Protein AF-A0A954D0H1-F1 (afdb_monomer_lite)

pLDDT: mean 95.14, std 8.96, range [34.81, 98.81]

Sequence (280 aa):
MADSNRAEPLPGLLDGLTADARGWLDRARADGDLPVLFPQLPRRLGRIAMGGGVQRHSGATLDLGAWRTCDGGALLLLETRTPSADELVDLYLRGDLEERTMVLRALACLPLGSATATLLGEVQRSNTVPHFAAAVCDSDLLIRARDAGVLDADDANRMLLKLAFVDLPLARVFDATRLANTELSRMLQDLASEREAAGRRVWRDTNLLIAHAPTAGTLARIAGGLEHGDDAHRIAAARGAAHIADPVLLRLARERLDREPSAAVRTELAAALRAAERTP

Foldseek 3Di:
DDPPQQFDFDPQLVVQADPQLVVVLVVLLVDDDLLVVLVCLCVSRNFAQRAPAWDDGLNKIFGSSPPGSSLRSLLSSCSSVVDDLVSLQVQLVPDDPRSVLSSLLSLRNDDADDSLLVLLVVLLVDPDVSNLCSNFFGIQSLVVCPVVVVDDLVSSLSSVLVCQVNLHDPVRRPPSLVSQEPVSLVSLVVVQVVCVVVVHDGRLLSLQSCLSYPDPCNLVCLLVQCVDPDLSSVLNSLNSCLSNLDPVSLVSLVVSLVPPPDPVSVVSSVVSNVSSVPPD

Structure (mmCIF, N/CA/C/O backbone):
data_AF-A0A954D0H1-F1
#
_entry.id   AF-A0A954D0H1-F1
#
loop_
_atom_site.group_PDB
_atom_site.id
_atom_site.type_symbol
_atom_site.label_atom_id
_atom_site.label_alt_id
_atom_site.label_comp_id
_atom_site.label_asym_id
_atom_site.label_entity_id
_atom_site.label_seq_id
_atom_site.pdbx_PDB_ins_code
_atom_site.Cartn_x
_atom_site.Cartn_y
_atom_site.Cartn_z
_atom_site.occupancy
_atom_site.B_iso_or_equiv
_atom_site.auth_seq_id
_atom_site.auth_comp_id
_atom_site.auth_asym_id
_atom_site.auth_atom_id
_atom_site.pdbx_PDB_model_num
ATOM 1 N N . MET A 1 1 ? 25.988 -23.726 -20.066 1.00 37.19 1 MET A N 1
ATOM 2 C CA . MET A 1 1 ? 25.925 -22.519 -19.217 1.00 37.19 1 MET A CA 1
ATOM 3 C C . MET A 1 1 ? 24.627 -21.828 -19.582 1.00 37.19 1 MET A C 1
ATOM 5 O O . MET A 1 1 ? 24.531 -21.334 -20.695 1.00 37.19 1 MET A O 1
ATOM 9 N N . ALA A 1 2 ? 23.590 -21.996 -18.763 1.00 34.81 2 ALA A N 1
ATOM 10 C CA . ALA A 1 2 ? 22.247 -21.514 -19.072 1.00 34.81 2 ALA A CA 1
ATOM 11 C C . ALA A 1 2 ? 22.243 -19.981 -19.181 1.00 34.81 2 ALA A C 1
ATOM 13 O O . ALA A 1 2 ? 22.917 -19.316 -18.399 1.00 34.81 2 ALA A O 1
ATOM 14 N N . ASP A 1 3 ? 21.507 -19.459 -20.160 1.00 36.59 3 ASP A N 1
ATOM 15 C CA . ASP A 1 3 ? 21.294 -18.038 -20.461 1.00 36.59 3 ASP A CA 1
ATOM 16 C C . ASP A 1 3 ? 20.444 -17.384 -19.350 1.00 36.59 3 ASP A C 1
ATOM 18 O O . ASP A 1 3 ? 19.281 -17.042 -19.535 1.00 36.59 3 ASP A O 1
ATOM 22 N N . SER A 1 4 ? 20.991 -17.312 -18.133 1.00 40.78 4 SER A N 1
ATOM 23 C CA . SER A 1 4 ? 20.273 -16.969 -16.899 1.00 40.78 4 SER A CA 1
ATOM 24 C C . SER A 1 4 ? 20.033 -15.469 -16.705 1.00 40.78 4 SER A C 1
ATOM 26 O O . SER A 1 4 ? 19.798 -15.049 -15.577 1.00 40.78 4 SER A O 1
ATOM 28 N N . ASN A 1 5 ? 20.145 -14.648 -17.756 1.00 49.38 5 ASN A N 1
ATOM 29 C CA . ASN A 1 5 ? 20.164 -13.187 -17.616 1.00 49.38 5 ASN A CA 1
ATOM 30 C C . ASN A 1 5 ? 19.198 -12.431 -18.539 1.00 49.38 5 ASN A C 1
ATOM 32 O O . ASN A 1 5 ? 19.376 -11.238 -18.778 1.00 49.38 5 ASN A O 1
ATOM 36 N N . ARG A 1 6 ? 18.166 -13.088 -19.079 1.00 68.19 6 ARG A N 1
ATOM 37 C CA . ARG A 1 6 ? 17.075 -12.359 -19.739 1.00 68.19 6 ARG A CA 1
ATOM 38 C C . ARG A 1 6 ? 15.956 -12.139 -18.739 1.00 68.19 6 ARG A C 1
ATOM 40 O O . ARG A 1 6 ? 15.254 -13.084 -18.403 1.00 68.19 6 ARG A O 1
ATOM 47 N N . ALA A 1 7 ? 15.778 -10.889 -18.316 1.00 84.12 7 ALA A N 1
ATOM 48 C CA . ALA A 1 7 ? 14.582 -10.475 -17.594 1.00 84.12 7 ALA A CA 1
ATOM 49 C C . ALA A 1 7 ? 13.329 -10.958 -18.345 1.00 84.12 7 ALA A C 1
ATOM 51 O O . ALA A 1 7 ? 13.203 -10.753 -19.564 1.00 84.12 7 ALA A O 1
ATOM 52 N N . GLU A 1 8 ? 12.440 -11.643 -17.634 1.00 91.00 8 GLU A N 1
ATOM 53 C CA . GLU A 1 8 ? 11.184 -12.127 -18.192 1.00 91.00 8 GLU A CA 1
ATOM 54 C C . GLU A 1 8 ? 10.137 -11.004 -18.155 1.00 91.00 8 GLU A C 1
ATOM 56 O O . GLU A 1 8 ? 10.090 -10.232 -17.199 1.00 91.00 8 GLU A O 1
ATOM 61 N N . PRO A 1 9 ? 9.302 -10.854 -19.195 1.00 93.56 9 PRO A N 1
ATOM 62 C CA . PRO A 1 9 ? 8.205 -9.897 -19.156 1.00 93.56 9 PRO A CA 1
ATOM 63 C C . PRO A 1 9 ? 7.164 -10.317 -18.115 1.00 93.56 9 PRO A C 1
ATOM 65 O O . PRO A 1 9 ? 6.890 -11.505 -17.947 1.00 93.56 9 PRO A O 1
ATOM 68 N N . LEU A 1 10 ? 6.509 -9.334 -17.493 1.00 94.00 10 LEU A N 1
ATOM 69 C CA . LEU A 1 10 ? 5.352 -9.600 -16.639 1.00 94.00 10 LEU A CA 1
ATOM 70 C C . LEU A 1 10 ? 4.272 -10.409 -17.388 1.00 94.00 10 LEU A C 1
ATOM 72 O O . LEU A 1 10 ? 4.041 -10.157 -18.581 1.00 94.00 10 LEU A O 1
ATOM 76 N N . PRO A 1 11 ? 3.559 -11.324 -16.700 1.00 91.50 11 PRO A N 1
ATOM 77 C CA . PRO A 1 11 ? 2.427 -12.039 -17.279 1.00 91.50 11 PRO A CA 1
ATOM 78 C C . PRO A 1 11 ? 1.424 -11.087 -17.943 1.00 91.50 11 PRO A C 1
ATOM 80 O O . PRO A 1 11 ? 1.074 -10.046 -17.389 1.00 91.50 11 PRO A O 1
ATOM 83 N N . GLY A 1 12 ? 0.981 -11.428 -19.155 1.00 89.19 12 GLY A N 1
ATOM 84 C CA . GLY A 1 12 ? 0.028 -10.624 -19.926 1.00 89.19 12 GLY A CA 1
ATOM 85 C C . GLY A 1 12 ? 0.606 -9.369 -20.595 1.00 89.19 12 GLY A C 1
ATOM 86 O O . GLY A 1 12 ? -0.090 -8.755 -21.403 1.00 89.19 12 GLY A O 1
ATOM 87 N N . LEU A 1 13 ? 1.874 -8.996 -20.343 1.00 93.50 13 LEU A N 1
ATOM 88 C CA . LEU A 1 13 ? 2.483 -7.823 -20.985 1.00 93.50 13 LEU A CA 1
ATOM 89 C C . LEU A 1 13 ? 2.472 -7.973 -22.503 1.00 93.50 13 LEU A C 1
ATOM 91 O O . LEU A 1 13 ? 1.963 -7.106 -23.203 1.00 93.50 13 LEU A O 1
ATOM 95 N N . LEU A 1 14 ? 3.031 -9.073 -23.014 1.00 91.56 14 LEU A N 1
ATOM 96 C CA . LEU A 1 14 ? 3.169 -9.269 -24.455 1.00 91.56 14 LEU A CA 1
ATOM 97 C C . LEU A 1 14 ? 1.809 -9.419 -25.141 1.00 91.56 14 LEU A C 1
ATOM 99 O O . LEU A 1 14 ? 1.641 -8.910 -26.249 1.00 91.56 14 LEU A O 1
ATOM 103 N N . ASP A 1 15 ? 0.837 -10.057 -24.488 1.00 87.81 15 ASP A N 1
ATOM 104 C CA . ASP A 1 15 ? -0.514 -10.269 -25.023 1.00 87.81 15 ASP A CA 1
ATOM 105 C C . ASP A 1 15 ? -1.235 -8.946 -25.309 1.00 87.81 15 ASP A C 1
ATOM 107 O O . ASP A 1 15 ? -1.958 -8.841 -26.298 1.00 87.81 15 ASP A O 1
ATOM 111 N N . GLY A 1 16 ? -0.963 -7.908 -24.509 1.00 81.94 16 GLY A N 1
ATOM 112 C CA . GLY A 1 16 ? -1.494 -6.557 -24.706 1.00 81.94 16 GLY A CA 1
ATOM 113 C C . GLY A 1 16 ? -0.793 -5.722 -25.787 1.00 81.94 16 GLY A C 1
ATOM 114 O O . GLY A 1 16 ? -1.226 -4.601 -26.055 1.00 81.94 16 GLY A O 1
ATOM 115 N N . LEU A 1 17 ? 0.286 -6.220 -26.404 1.00 93.19 17 LEU A N 1
ATOM 116 C CA . LEU A 1 17 ? 1.101 -5.470 -27.367 1.00 93.19 17 LEU A CA 1
ATOM 117 C C . LEU A 1 17 ? 0.868 -5.910 -28.816 1.00 93.19 17 LEU A C 1
ATOM 119 O O . LEU A 1 17 ? 0.829 -7.101 -29.130 1.00 93.19 17 LEU A O 1
ATOM 123 N N . THR A 1 18 ? 0.831 -4.931 -29.726 1.00 94.88 18 THR A N 1
ATOM 124 C CA . THR A 1 18 ? 0.879 -5.169 -31.177 1.00 94.88 18 THR A CA 1
ATOM 125 C C . THR A 1 18 ? 2.251 -5.697 -31.610 1.00 94.88 18 THR A C 1
ATOM 127 O O . THR A 1 18 ? 3.245 -5.542 -30.898 1.00 94.88 18 THR A O 1
ATOM 130 N N . ALA A 1 19 ? 2.339 -6.281 -32.810 1.00 94.81 19 ALA A N 1
ATOM 131 C CA . ALA A 1 19 ? 3.610 -6.760 -33.363 1.00 94.81 19 ALA A CA 1
ATOM 132 C C . ALA A 1 19 ? 4.674 -5.646 -33.449 1.00 94.81 19 ALA A C 1
ATOM 134 O O . ALA A 1 19 ? 5.823 -5.862 -33.065 1.00 94.81 19 ALA A O 1
ATOM 135 N N . ASP A 1 20 ? 4.278 -4.437 -33.858 1.00 96.19 20 ASP A N 1
ATOM 136 C CA . ASP A 1 20 ? 5.173 -3.276 -33.924 1.00 96.19 20 ASP A CA 1
ATOM 137 C C . ASP A 1 20 ? 5.673 -2.846 -32.541 1.00 96.19 20 ASP A C 1
ATOM 139 O O . ASP A 1 20 ? 6.852 -2.518 -32.381 1.00 96.19 20 ASP A O 1
ATOM 143 N N . ALA A 1 21 ? 4.795 -2.866 -31.532 1.00 96.38 21 ALA A N 1
ATOM 144 C CA . ALA A 1 21 ? 5.152 -2.538 -30.156 1.00 96.38 21 ALA A CA 1
ATOM 145 C C . ALA A 1 21 ? 6.126 -3.570 -29.571 1.00 96.38 21 ALA A C 1
ATOM 147 O O . ALA A 1 21 ? 7.126 -3.182 -28.966 1.00 96.38 21 ALA A O 1
ATOM 148 N N . ARG A 1 22 ? 5.892 -4.868 -29.817 1.00 96.06 22 ARG A N 1
ATOM 149 C CA . ARG A 1 22 ? 6.816 -5.948 -29.431 1.00 96.06 22 ARG A CA 1
ATOM 150 C C . ARG A 1 22 ? 8.176 -5.779 -30.107 1.00 96.06 22 ARG A C 1
ATOM 152 O O . ARG A 1 22 ? 9.191 -5.738 -29.425 1.00 96.06 22 ARG A O 1
ATOM 159 N N . GLY A 1 23 ? 8.196 -5.557 -31.423 1.00 96.19 23 GLY A N 1
ATOM 160 C CA . GLY A 1 23 ? 9.440 -5.342 -32.163 1.00 96.19 23 GLY A CA 1
ATOM 161 C C . GLY A 1 23 ? 10.199 -4.085 -31.722 1.00 96.19 23 GLY A C 1
ATOM 162 O O . GLY A 1 23 ? 11.429 -4.072 -31.731 1.00 96.19 23 GLY A O 1
ATOM 163 N N . TRP A 1 24 ? 9.498 -3.018 -31.323 1.00 97.44 24 TRP A N 1
ATOM 164 C CA . TRP A 1 24 ? 10.136 -1.852 -30.707 1.00 97.44 24 TRP A CA 1
ATOM 165 C C . TRP A 1 24 ? 10.722 -2.187 -29.333 1.00 97.44 24 TRP A C 1
ATOM 167 O O . TRP A 1 24 ? 11.866 -1.818 -29.078 1.00 97.44 24 TRP A O 1
ATOM 177 N N . LEU A 1 25 ? 9.976 -2.900 -28.484 1.00 96.50 25 LEU A N 1
ATOM 178 C CA . LEU A 1 25 ? 10.421 -3.284 -27.145 1.00 96.50 25 LEU A CA 1
ATOM 179 C C . LEU A 1 25 ? 11.662 -4.180 -27.206 1.00 96.50 25 LEU A C 1
ATOM 181 O O . LEU A 1 25 ? 12.620 -3.927 -26.486 1.00 96.50 25 LEU A O 1
ATOM 185 N N . ASP A 1 26 ? 11.696 -5.154 -28.115 1.00 94.81 26 ASP A N 1
ATOM 186 C CA . ASP A 1 26 ? 12.859 -6.028 -28.310 1.00 94.81 26 ASP A CA 1
ATOM 187 C C . ASP A 1 26 ? 14.115 -5.237 -28.701 1.00 94.81 26 ASP A C 1
ATOM 189 O O . ASP A 1 26 ? 15.198 -5.480 -28.166 1.00 94.81 26 ASP A O 1
ATOM 193 N N . ARG A 1 27 ? 13.979 -4.228 -29.575 1.00 95.88 27 ARG A N 1
ATOM 194 C CA . ARG A 1 27 ? 15.092 -3.325 -29.912 1.00 95.88 27 ARG A CA 1
ATOM 195 C C . ARG A 1 27 ? 15.503 -2.453 -28.728 1.00 95.88 27 ARG A C 1
ATOM 197 O O . ARG A 1 27 ? 16.692 -2.346 -28.462 1.00 95.88 27 ARG A O 1
ATOM 204 N N . ALA A 1 28 ? 14.537 -1.881 -28.008 1.00 95.94 28 ALA A N 1
ATOM 205 C CA . ALA A 1 28 ? 14.776 -1.043 -26.832 1.00 95.94 28 ALA A CA 1
ATOM 206 C C . ALA A 1 28 ? 15.438 -1.811 -25.675 1.00 95.94 28 ALA A C 1
ATOM 208 O O . ALA A 1 28 ? 16.154 -1.221 -24.870 1.00 95.94 28 ALA A O 1
ATOM 209 N N . ARG A 1 29 ? 15.223 -3.130 -25.590 1.00 93.44 29 ARG A N 1
ATOM 210 C CA . ARG A 1 29 ? 15.925 -4.024 -24.658 1.00 93.44 29 ARG A CA 1
ATOM 211 C C . ARG A 1 29 ? 17.368 -4.289 -25.072 1.00 93.44 29 ARG A C 1
ATOM 213 O O . ARG A 1 29 ? 18.221 -4.428 -24.204 1.00 93.44 29 ARG A O 1
ATOM 220 N N . ALA A 1 30 ? 17.636 -4.368 -26.375 1.00 91.62 30 ALA A N 1
ATOM 221 C CA . ALA A 1 30 ? 18.975 -4.618 -26.899 1.00 91.62 30 ALA A CA 1
ATOM 222 C C . ALA A 1 30 ? 19.858 -3.362 -26.826 1.00 91.62 30 ALA A C 1
ATOM 224 O O . ALA A 1 30 ? 20.949 -3.401 -26.266 1.00 91.62 30 ALA A O 1
ATOM 225 N N . ASP A 1 31 ? 19.360 -2.218 -27.303 1.00 90.50 31 ASP A N 1
ATOM 226 C CA . ASP A 1 31 ? 20.122 -0.965 -27.402 1.00 90.50 31 ASP A CA 1
ATOM 227 C C . ASP A 1 31 ? 19.270 0.284 -27.082 1.00 90.50 31 ASP A C 1
ATOM 229 O O . ASP A 1 31 ? 18.041 0.252 -27.180 1.00 90.50 31 ASP A O 1
ATOM 233 N N . GLY A 1 32 ? 19.928 1.362 -26.659 1.00 90.19 32 GLY A N 1
ATOM 234 C CA . GLY A 1 32 ? 19.320 2.644 -26.306 1.00 90.19 32 GLY A CA 1
ATOM 235 C C . GLY A 1 32 ? 19.469 3.037 -24.835 1.00 90.19 32 GLY A C 1
ATOM 236 O O . GLY A 1 32 ? 19.526 2.197 -23.938 1.00 90.19 32 GLY A O 1
ATOM 237 N N . ASP A 1 33 ? 19.499 4.349 -24.614 1.00 95.25 33 ASP A N 1
ATOM 238 C CA . ASP A 1 33 ? 19.652 4.968 -23.299 1.00 95.25 33 ASP A CA 1
ATOM 239 C C . ASP A 1 33 ? 18.302 5.099 -22.568 1.00 95.25 33 ASP A C 1
ATOM 241 O O . ASP A 1 33 ? 17.294 5.485 -23.169 1.00 95.25 33 ASP A O 1
ATOM 245 N N . LEU A 1 34 ? 18.263 4.788 -21.268 1.00 96.88 34 LEU A N 1
ATOM 246 C CA . LEU A 1 34 ? 17.023 4.748 -20.481 1.00 96.88 34 LEU A CA 1
ATOM 247 C C . LEU A 1 34 ? 16.264 6.090 -20.484 1.00 96.88 34 LEU A C 1
ATOM 249 O O . LEU A 1 34 ? 15.067 6.056 -20.787 1.00 96.88 34 LEU A O 1
ATOM 253 N N . PRO A 1 35 ? 16.900 7.261 -20.269 1.00 97.00 35 PRO A N 1
ATOM 254 C CA . PRO A 1 35 ? 16.241 8.566 -20.365 1.00 97.00 35 PRO A CA 1
ATOM 255 C C . PRO A 1 35 ? 15.682 8.885 -21.759 1.00 97.00 35 PRO A C 1
ATOM 257 O O . PRO A 1 35 ? 14.783 9.709 -21.891 1.00 97.00 35 PRO A O 1
ATOM 260 N N . VAL A 1 36 ? 16.177 8.233 -22.818 1.00 97.12 36 VAL A N 1
ATOM 261 C CA . VAL A 1 36 ? 15.635 8.375 -24.182 1.00 97.12 36 VAL A CA 1
ATOM 262 C C . VAL A 1 36 ? 14.463 7.420 -24.414 1.00 97.12 36 VAL A C 1
ATOM 264 O O . VAL A 1 36 ? 13.516 7.751 -25.135 1.00 97.12 36 VAL A O 1
ATOM 267 N N . LEU A 1 37 ? 14.513 6.219 -23.837 1.00 97.50 37 LEU A N 1
ATOM 268 C CA . LEU A 1 37 ? 13.504 5.176 -24.023 1.00 97.50 37 LEU A CA 1
ATOM 269 C C . LEU A 1 37 ? 12.252 5.400 -23.162 1.00 97.50 37 LEU A C 1
ATOM 271 O O . LEU A 1 37 ? 11.140 5.201 -23.657 1.00 97.50 37 LEU A O 1
ATOM 275 N N . PHE A 1 38 ? 12.413 5.844 -21.913 1.00 97.38 38 PHE A N 1
ATOM 276 C CA . PHE A 1 38 ? 11.324 6.016 -20.941 1.00 97.38 38 PHE A CA 1
ATOM 277 C C . PHE A 1 38 ? 10.176 6.917 -21.426 1.00 97.38 38 PHE A C 1
ATOM 279 O O . PHE A 1 38 ? 9.032 6.444 -21.431 1.00 97.38 38 PHE A O 1
ATOM 286 N N . PRO A 1 39 ? 10.436 8.126 -21.967 1.00 97.69 39 PRO A N 1
ATOM 287 C CA . PRO A 1 39 ? 9.373 8.996 -22.477 1.00 97.69 39 PRO A CA 1
ATOM 288 C C . PRO A 1 39 ? 8.565 8.362 -23.621 1.00 97.69 39 PRO A C 1
ATOM 290 O O . PRO A 1 39 ? 7.435 8.758 -23.916 1.00 97.69 39 PRO A O 1
ATOM 293 N N . GLN A 1 40 ? 9.137 7.375 -24.321 1.00 97.88 40 GLN A N 1
ATOM 294 C CA . GLN A 1 40 ? 8.495 6.731 -25.465 1.00 97.88 40 GLN A CA 1
ATOM 295 C C . GLN A 1 40 ? 7.531 5.615 -25.056 1.00 97.88 40 GLN A C 1
ATOM 297 O O . GLN A 1 40 ? 6.633 5.301 -25.844 1.00 97.88 40 GLN A O 1
ATOM 302 N N . LEU A 1 41 ? 7.683 5.031 -23.861 1.00 98.00 41 LEU A N 1
ATOM 303 C CA . LEU A 1 41 ? 6.933 3.848 -23.421 1.00 98.00 41 LEU A CA 1
ATOM 304 C C . LEU A 1 41 ? 5.413 4.024 -23.529 1.00 98.00 41 LEU A C 1
ATOM 306 O O . LEU A 1 41 ? 4.780 3.180 -24.170 1.00 98.00 41 LEU A O 1
ATOM 310 N N . PRO A 1 42 ? 4.796 5.119 -23.041 1.00 97.00 42 PRO A N 1
ATOM 311 C CA . PRO A 1 42 ? 3.343 5.253 -23.104 1.00 97.00 42 PRO A CA 1
ATOM 312 C C . PRO A 1 42 ? 2.807 5.376 -24.535 1.00 97.00 42 PRO A C 1
ATOM 314 O O . PRO A 1 42 ? 1.667 5.003 -24.810 1.00 97.00 42 PRO A O 1
ATOM 317 N N . ARG A 1 43 ? 3.621 5.901 -25.462 1.00 97.12 43 ARG A N 1
ATOM 318 C CA . ARG A 1 43 ? 3.267 6.025 -26.885 1.00 97.12 43 ARG A CA 1
ATOM 319 C C . ARG A 1 43 ? 3.498 4.725 -27.651 1.00 97.12 43 ARG A C 1
ATOM 321 O O . ARG A 1 43 ? 2.747 4.430 -28.573 1.00 97.12 43 ARG A O 1
ATOM 328 N N . ARG A 1 44 ? 4.553 3.982 -27.313 1.00 97.38 44 ARG A N 1
ATOM 329 C CA . ARG A 1 44 ? 4.967 2.766 -28.028 1.00 97.38 44 ARG A CA 1
ATOM 330 C C . ARG A 1 44 ? 4.217 1.528 -27.559 1.00 97.38 44 ARG A C 1
ATOM 332 O O . ARG A 1 44 ? 3.871 0.699 -28.390 1.00 97.38 44 ARG A O 1
ATOM 339 N N . LEU A 1 45 ? 3.968 1.421 -26.257 1.00 96.94 45 LEU A N 1
ATOM 340 C CA . LEU A 1 45 ? 3.343 0.255 -25.629 1.00 96.94 45 LEU A CA 1
ATOM 341 C C . LEU A 1 45 ? 1.887 0.505 -25.223 1.00 96.94 45 LEU A C 1
ATOM 343 O O . LEU A 1 45 ? 1.157 -0.437 -24.926 1.00 96.94 45 LEU A O 1
ATOM 347 N N . GLY A 1 46 ? 1.449 1.765 -25.218 1.00 94.75 46 GLY A N 1
ATOM 348 C CA . GLY A 1 46 ? 0.116 2.153 -24.772 1.00 94.75 46 GLY A CA 1
ATOM 349 C C . GLY A 1 46 ? -0.006 2.250 -23.251 1.00 94.75 46 GLY A C 1
ATOM 350 O O . GLY A 1 46 ? 0.965 2.121 -22.510 1.00 94.75 46 GLY A O 1
ATOM 351 N N . ARG A 1 47 ? -1.232 2.516 -22.793 1.00 94.88 47 ARG A N 1
ATOM 352 C CA . ARG A 1 47 ? -1.604 2.663 -21.372 1.00 94.88 47 ARG A CA 1
ATOM 353 C C . ARG A 1 47 ? -2.723 1.696 -20.982 1.00 94.88 47 ARG A C 1
ATOM 355 O O . ARG A 1 47 ? -3.549 2.004 -20.128 1.00 94.88 47 ARG A O 1
ATOM 362 N N . ILE A 1 48 ? -2.801 0.567 -21.679 1.00 93.88 48 ILE A N 1
ATOM 363 C CA . ILE A 1 48 ? -3.871 -0.409 -21.479 1.00 93.88 48 ILE A CA 1
ATOM 364 C C . ILE A 1 48 ? -3.596 -1.127 -20.161 1.00 93.88 48 ILE A C 1
ATOM 366 O O . ILE A 1 48 ? -2.454 -1.510 -19.907 1.00 93.88 48 ILE A O 1
ATOM 370 N N . ALA A 1 49 ? -4.621 -1.275 -19.323 1.00 94.06 49 ALA A N 1
ATOM 371 C CA . ALA A 1 49 ? -4.514 -2.045 -18.090 1.00 94.06 49 ALA A CA 1
ATOM 372 C C . ALA A 1 49 ? -4.153 -3.501 -18.414 1.00 94.06 49 ALA A C 1
ATOM 374 O O . ALA A 1 49 ? -4.755 -4.104 -19.302 1.00 94.06 49 ALA A O 1
ATOM 375 N N . MET A 1 50 ? -3.177 -4.056 -17.700 1.00 94.00 50 MET A N 1
ATOM 376 C CA . MET A 1 50 ? -2.714 -5.426 -17.922 1.00 94.00 50 MET A CA 1
ATOM 377 C C . MET A 1 50 ? -3.706 -6.460 -17.378 1.00 94.00 50 MET A C 1
ATOM 379 O O . MET A 1 50 ? -3.904 -7.505 -17.994 1.00 94.00 50 MET A O 1
ATOM 383 N N . GLY A 1 51 ? -4.372 -6.168 -16.255 1.00 88.94 51 GLY A N 1
ATOM 384 C CA . GLY A 1 51 ? -5.240 -7.144 -15.592 1.00 88.94 51 GLY A CA 1
ATOM 385 C C . GLY A 1 51 ? -4.427 -8.296 -14.993 1.00 88.94 51 GLY A C 1
ATOM 386 O O . GLY A 1 51 ? -3.262 -8.124 -14.677 1.00 88.94 51 GLY A O 1
ATOM 387 N N . GLY A 1 52 ? -5.025 -9.474 -14.803 1.00 87.38 52 GLY A N 1
ATOM 388 C CA . GLY A 1 52 ? -4.297 -10.659 -14.311 1.00 87.38 52 GLY A CA 1
ATOM 389 C C . GLY A 1 52 ? -4.177 -10.787 -12.785 1.00 87.38 52 GLY A C 1
ATOM 390 O O . GLY A 1 52 ? -3.723 -11.826 -12.308 1.00 87.38 52 GLY A O 1
ATOM 391 N N . GLY A 1 53 ? -4.645 -9.793 -12.023 1.00 94.25 53 GLY A N 1
ATOM 392 C CA . GLY A 1 53 ? -4.750 -9.852 -10.562 1.00 94.25 53 GLY A CA 1
ATOM 393 C C . GLY A 1 53 ? -3.399 -9.955 -9.850 1.00 94.25 53 GLY A C 1
ATOM 394 O O . GLY A 1 53 ? -2.373 -9.499 -10.357 1.00 94.25 53 GLY A O 1
ATOM 395 N N . VAL A 1 54 ? -3.405 -10.572 -8.666 1.00 96.81 54 VAL A N 1
ATOM 396 C CA . VAL A 1 54 ? -2.202 -10.733 -7.839 1.00 96.81 54 VAL A CA 1
ATOM 397 C C . VAL A 1 54 ? -1.256 -11.770 -8.448 1.00 96.81 54 VAL A C 1
ATOM 399 O O . VAL A 1 54 ? -1.628 -12.929 -8.626 1.00 96.81 54 VAL A O 1
ATOM 402 N N . GLN A 1 55 ? -0.021 -11.357 -8.725 1.00 96.62 55 GLN A N 1
ATOM 403 C CA . GLN A 1 55 ? 1.052 -12.170 -9.293 1.00 96.62 55 GLN A CA 1
ATOM 404 C C . GLN A 1 55 ? 2.331 -12.058 -8.460 1.00 96.62 55 GLN A C 1
ATOM 406 O O . GLN A 1 55 ? 2.516 -11.111 -7.690 1.00 96.62 55 GLN A O 1
ATOM 411 N N . ARG A 1 56 ? 3.234 -13.028 -8.641 1.00 96.56 56 ARG A N 1
ATOM 412 C CA . ARG A 1 56 ? 4.612 -12.947 -8.149 1.00 96.56 56 ARG A CA 1
ATOM 413 C C . ARG A 1 56 ? 5.568 -12.721 -9.309 1.00 96.56 56 ARG A C 1
ATOM 415 O O . ARG A 1 56 ? 5.515 -13.465 -10.283 1.00 96.56 56 ARG A O 1
ATOM 422 N N . HIS A 1 57 ? 6.453 -11.741 -9.176 1.00 95.94 57 HIS A N 1
ATOM 423 C CA . HIS A 1 57 ? 7.499 -11.431 -10.154 1.00 95.94 57 HIS A CA 1
ATOM 424 C C . HIS A 1 57 ? 8.740 -10.933 -9.422 1.00 95.94 57 HIS A C 1
ATOM 426 O O . HIS A 1 57 ? 8.614 -10.134 -8.498 1.00 95.94 57 HIS A O 1
ATOM 432 N N . SER A 1 58 ? 9.925 -11.429 -9.782 1.00 93.56 58 SER A N 1
ATOM 433 C CA . SER A 1 58 ? 11.208 -10.999 -9.191 1.00 93.56 58 SER A CA 1
ATOM 434 C C . SER A 1 58 ? 11.231 -10.955 -7.649 1.00 93.56 58 SER A C 1
ATOM 436 O O . SER A 1 58 ? 11.834 -10.081 -7.033 1.00 93.56 58 SER A O 1
ATOM 438 N N . GLY A 1 59 ? 10.551 -11.907 -6.998 1.00 92.94 59 GLY A N 1
ATOM 439 C CA . GLY A 1 59 ? 10.466 -11.993 -5.533 1.00 92.94 59 GLY A CA 1
ATOM 440 C C . GLY A 1 59 ? 9.491 -11.011 -4.870 1.00 92.94 59 GLY A C 1
ATOM 441 O O . GLY A 1 59 ? 9.382 -11.018 -3.645 1.00 92.94 59 GLY A O 1
ATOM 442 N N . ALA A 1 60 ? 8.771 -10.206 -5.650 1.00 97.00 60 ALA A N 1
ATOM 443 C CA . ALA A 1 60 ? 7.716 -9.315 -5.187 1.00 97.00 60 ALA A CA 1
ATOM 444 C C . ALA A 1 60 ? 6.327 -9.899 -5.459 1.00 97.00 60 ALA A C 1
ATOM 446 O O . ALA A 1 60 ? 6.124 -10.644 -6.421 1.00 97.00 60 ALA A O 1
ATOM 447 N N . THR A 1 61 ? 5.362 -9.522 -4.627 1.00 97.94 61 THR A N 1
ATOM 448 C CA . THR A 1 61 ? 3.932 -9.760 -4.844 1.00 97.94 61 THR A CA 1
ATOM 449 C C . THR A 1 61 ? 3.281 -8.449 -5.267 1.00 97.94 61 THR A C 1
ATOM 451 O O . THR A 1 61 ? 3.434 -7.442 -4.577 1.00 97.94 61 THR A O 1
ATOM 454 N N . LEU A 1 62 ? 2.553 -8.449 -6.384 1.00 96.69 62 LEU A N 1
ATOM 455 C CA . LEU A 1 62 ? 1.940 -7.251 -6.967 1.00 96.69 62 LEU A CA 1
ATOM 456 C C . LEU A 1 62 ? 0.569 -7.548 -7.585 1.00 96.69 62 LEU A C 1
ATOM 458 O O . LEU A 1 62 ? 0.349 -8.651 -8.073 1.00 96.69 62 LEU A O 1
ATOM 462 N N . ASP A 1 63 ? -0.339 -6.572 -7.597 1.00 97.31 63 ASP A N 1
ATOM 463 C CA . ASP A 1 63 ? -1.601 -6.651 -8.346 1.00 97.31 63 ASP A CA 1
ATOM 464 C C . ASP A 1 63 ? -1.457 -5.980 -9.716 1.00 97.31 63 ASP A C 1
ATOM 466 O O . ASP A 1 63 ? -1.454 -4.752 -9.840 1.00 97.31 63 ASP A O 1
ATOM 470 N N . LEU A 1 64 ? -1.376 -6.799 -10.767 1.00 96.00 64 LEU A N 1
ATOM 471 C CA . LEU A 1 64 ? -1.284 -6.341 -12.153 1.00 96.00 64 LEU A CA 1
ATOM 472 C C . LEU A 1 64 ? -2.565 -5.657 -12.657 1.00 96.00 64 LEU A C 1
ATOM 474 O O . LEU A 1 64 ? -2.532 -4.966 -13.678 1.00 96.00 64 LEU A O 1
ATOM 478 N N . GLY A 1 65 ? -3.678 -5.747 -11.921 1.00 94.50 65 GLY A N 1
ATOM 479 C CA . GLY A 1 65 ? -4.874 -4.940 -12.165 1.00 94.50 65 GLY A CA 1
ATOM 480 C C . GLY A 1 65 ? -4.613 -3.432 -12.086 1.00 94.50 65 GLY A C 1
ATOM 481 O O . GLY A 1 65 ? -5.309 -2.653 -12.738 1.00 94.50 65 GLY A O 1
ATOM 482 N N . ALA A 1 66 ? -3.580 -3.015 -11.350 1.00 91.94 66 ALA A N 1
ATOM 483 C CA . ALA A 1 66 ? -3.158 -1.621 -11.264 1.00 91.94 66 ALA A CA 1
ATOM 484 C C . ALA A 1 66 ? -2.080 -1.226 -12.290 1.00 91.94 66 ALA A C 1
ATOM 486 O O . ALA A 1 66 ? -1.731 -0.047 -12.385 1.00 91.94 66 ALA A O 1
ATOM 487 N N . TRP A 1 67 ? -1.541 -2.187 -13.043 1.00 96.50 67 TRP A N 1
ATOM 488 C CA . TRP A 1 67 ? -0.442 -1.975 -13.982 1.00 96.50 67 TRP A CA 1
ATOM 489 C C . TRP A 1 67 ? -0.948 -1.748 -15.400 1.00 96.50 67 TRP A C 1
ATOM 491 O O . TRP A 1 67 ? -1.963 -2.299 -15.828 1.00 96.50 67 TRP A O 1
ATOM 501 N N . ARG A 1 68 ? -0.203 -0.943 -16.153 1.00 96.38 68 ARG A N 1
ATOM 502 C CA . ARG A 1 68 ? -0.426 -0.693 -17.576 1.00 96.38 68 ARG A CA 1
ATOM 503 C C . ARG A 1 68 ? 0.701 -1.293 -18.403 1.00 96.38 68 ARG A C 1
ATOM 505 O O . ARG A 1 68 ? 1.806 -1.498 -17.907 1.00 96.38 68 ARG A O 1
ATOM 512 N N . THR A 1 69 ? 0.458 -1.491 -19.693 1.00 97.19 69 THR A N 1
ATOM 513 C CA . THR A 1 69 ? 1.469 -2.005 -20.631 1.00 97.19 69 THR A CA 1
ATOM 514 C C . THR A 1 69 ? 2.767 -1.184 -20.634 1.00 97.19 69 THR A C 1
ATOM 516 O O . THR A 1 69 ? 3.850 -1.761 -20.712 1.00 97.19 69 THR A O 1
ATOM 519 N N . CYS A 1 70 ? 2.700 0.145 -20.483 1.00 97.56 70 CYS A N 1
ATOM 520 C CA . CYS A 1 70 ? 3.895 0.979 -20.320 1.00 97.56 70 CYS A CA 1
ATOM 521 C C . CYS A 1 70 ? 4.637 0.740 -18.997 1.00 97.56 70 CYS A C 1
ATOM 523 O O . CYS A 1 70 ? 5.864 0.743 -19.005 1.00 97.56 70 CYS A O 1
ATOM 525 N N . ASP A 1 71 ? 3.925 0.470 -17.897 1.00 98.06 71 ASP A N 1
ATOM 526 C CA . ASP A 1 71 ? 4.532 0.159 -16.597 1.00 98.06 71 ASP A CA 1
ATOM 527 C C . ASP A 1 71 ? 5.286 -1.181 -16.673 1.00 98.06 71 ASP A C 1
ATOM 529 O O . ASP A 1 71 ? 6.434 -1.281 -16.242 1.00 98.06 71 ASP A O 1
ATOM 533 N N . GLY A 1 72 ? 4.684 -2.195 -17.307 1.00 97.56 72 GLY A N 1
ATOM 534 C CA . GLY A 1 72 ? 5.343 -3.485 -17.517 1.00 97.56 72 GLY A CA 1
ATOM 535 C C . GLY A 1 72 ? 6.540 -3.410 -18.469 1.00 97.56 72 GLY A C 1
ATOM 536 O O . GLY A 1 72 ? 7.560 -4.054 -18.233 1.00 97.56 72 GLY A O 1
ATOM 537 N N . GLY A 1 73 ? 6.461 -2.579 -19.513 1.00 98.00 73 GLY A N 1
ATOM 538 C CA . GLY A 1 73 ? 7.605 -2.299 -20.381 1.00 98.00 73 GLY A CA 1
ATOM 539 C C . GLY A 1 73 ? 8.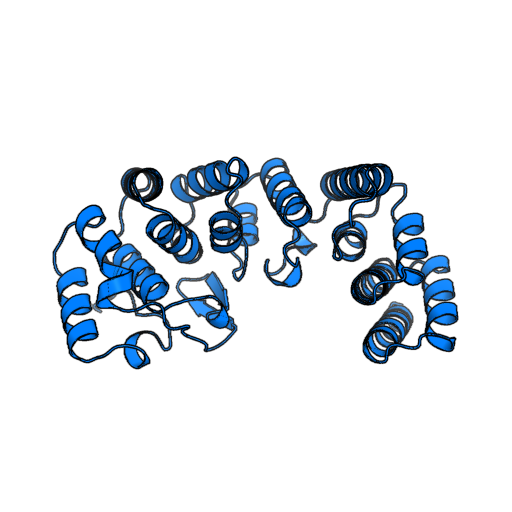738 -1.561 -19.666 1.00 98.00 73 GLY A C 1
ATOM 540 O O . GLY A 1 73 ? 9.901 -1.899 -19.876 1.00 98.00 73 GLY A O 1
ATOM 541 N N . ALA A 1 74 ? 8.410 -0.597 -18.799 1.00 98.38 74 ALA A N 1
ATOM 542 C CA . ALA A 1 74 ? 9.388 0.103 -17.971 1.00 98.38 74 ALA A CA 1
ATOM 543 C C . ALA A 1 74 ? 10.131 -0.866 -17.052 1.00 98.38 74 ALA A C 1
ATOM 545 O O . ALA A 1 74 ? 11.361 -0.860 -17.037 1.00 98.38 74 ALA A O 1
ATOM 546 N N . LEU A 1 75 ? 9.398 -1.735 -16.346 1.00 98.38 75 LEU A N 1
ATOM 547 C CA . LEU A 1 75 ? 10.004 -2.761 -15.503 1.00 98.38 75 LEU A CA 1
ATOM 548 C C . LEU A 1 75 ? 10.937 -3.664 -16.313 1.00 98.38 75 LEU A C 1
ATOM 550 O O . LEU A 1 75 ? 12.092 -3.830 -15.935 1.00 98.38 75 LEU A O 1
ATOM 554 N N . LEU A 1 76 ? 10.475 -4.179 -17.456 1.00 97.88 76 LEU A N 1
ATOM 555 C CA . LEU A 1 76 ? 11.287 -5.059 -18.294 1.00 97.88 76 LEU A CA 1
ATOM 556 C C . LEU A 1 76 ? 12.583 -4.382 -18.764 1.00 97.88 76 LEU A C 1
ATOM 558 O O . LEU A 1 76 ? 13.632 -5.028 -18.806 1.00 97.88 76 LEU A O 1
ATOM 562 N N . LEU A 1 77 ? 12.532 -3.093 -19.119 1.00 97.94 77 LEU A N 1
ATOM 563 C CA . LEU A 1 77 ? 13.732 -2.332 -19.466 1.00 97.94 77 LEU A CA 1
ATOM 564 C C . LEU A 1 77 ? 14.659 -2.165 -18.260 1.00 97.94 77 LEU A C 1
ATOM 566 O O . LEU A 1 77 ? 15.855 -2.395 -18.404 1.00 97.94 77 LEU A O 1
ATOM 570 N N . LEU A 1 78 ? 14.139 -1.817 -17.082 1.00 97.94 78 LEU A N 1
ATOM 571 C CA . LEU A 1 78 ? 14.956 -1.639 -15.878 1.00 97.94 78 LEU A CA 1
ATOM 572 C C . LEU A 1 78 ? 15.602 -2.953 -15.415 1.00 97.94 78 LEU A C 1
ATOM 574 O O . LEU A 1 78 ? 16.786 -2.957 -15.092 1.00 97.94 78 LEU A O 1
ATOM 578 N N . GLU A 1 79 ? 14.883 -4.076 -15.464 1.00 96.75 79 GLU A N 1
ATOM 579 C CA . GLU A 1 79 ? 15.437 -5.402 -15.150 1.00 96.75 79 GLU A CA 1
ATOM 580 C C . GLU A 1 79 ? 16.457 -5.869 -16.197 1.00 96.75 79 GLU A C 1
ATOM 582 O O . GLU A 1 79 ? 17.418 -6.551 -15.857 1.00 96.75 79 GLU A O 1
ATOM 587 N N . THR A 1 80 ? 16.283 -5.489 -17.468 1.00 95.69 80 THR A N 1
ATOM 588 C CA . THR A 1 80 ? 17.243 -5.829 -18.534 1.00 95.69 80 THR A CA 1
ATOM 589 C C . THR A 1 80 ? 18.507 -4.964 -18.462 1.00 95.69 80 THR A C 1
ATOM 591 O O . THR A 1 80 ? 19.599 -5.452 -18.740 1.00 95.69 80 THR A O 1
ATOM 594 N N . ARG A 1 81 ? 18.370 -3.670 -18.143 1.00 94.00 81 ARG A N 1
ATOM 595 C CA . ARG A 1 81 ? 19.476 -2.696 -18.150 1.00 94.00 81 ARG A CA 1
ATOM 596 C C . ARG A 1 81 ? 20.227 -2.609 -16.831 1.00 94.00 81 ARG A C 1
ATOM 598 O O . ARG A 1 81 ? 21.356 -2.133 -16.841 1.00 94.00 81 ARG A O 1
ATOM 605 N N . THR A 1 82 ? 19.602 -3.032 -15.733 1.00 94.38 82 THR A N 1
ATOM 606 C CA . THR A 1 82 ? 20.176 -3.020 -14.380 1.00 94.38 82 THR A CA 1
ATOM 607 C C . THR A 1 82 ? 20.880 -1.694 -14.052 1.00 94.38 82 THR A C 1
ATOM 609 O O . THR A 1 82 ? 22.080 -1.712 -13.769 1.00 94.38 82 THR A O 1
ATOM 612 N N . PRO A 1 83 ? 20.186 -0.539 -14.145 1.00 96.44 83 PRO A N 1
ATOM 613 C CA . PRO A 1 83 ? 20.808 0.742 -13.838 1.00 96.44 83 PRO A CA 1
ATOM 614 C C . PRO A 1 83 ? 21.285 0.770 -12.387 1.00 96.44 83 PRO A C 1
ATOM 616 O O . PRO A 1 83 ? 20.691 0.152 -11.497 1.00 96.44 83 PRO A O 1
ATOM 619 N N . SER A 1 84 ? 22.350 1.523 -12.146 1.00 97.44 84 SER A N 1
ATOM 620 C CA . SER A 1 84 ? 22.800 1.858 -10.802 1.00 97.44 84 SER A CA 1
ATOM 621 C C . SER A 1 84 ? 21.720 2.622 -10.027 1.00 97.44 84 SER A C 1
ATOM 623 O O . SER A 1 84 ? 20.766 3.167 -10.589 1.00 97.44 84 SER A O 1
ATOM 625 N N . ALA A 1 85 ? 21.883 2.689 -8.704 1.00 97.88 85 ALA A N 1
ATOM 626 C CA . ALA A 1 85 ? 20.970 3.444 -7.853 1.00 97.88 85 ALA A CA 1
ATOM 627 C C . ALA A 1 85 ? 20.876 4.924 -8.267 1.00 97.88 85 ALA A C 1
ATOM 629 O O . ALA A 1 85 ? 19.777 5.473 -8.307 1.00 97.88 85 ALA A O 1
ATOM 630 N N . ASP A 1 86 ? 22.006 5.540 -8.623 1.00 98.19 86 ASP A N 1
ATOM 631 C CA . ASP A 1 86 ? 22.067 6.950 -9.016 1.00 98.19 86 ASP A CA 1
ATOM 632 C C . ASP A 1 86 ? 21.373 7.191 -10.360 1.00 98.19 86 ASP A C 1
ATOM 634 O O . ASP A 1 86 ? 20.617 8.151 -10.493 1.00 98.19 86 ASP A O 1
ATOM 638 N N . GLU A 1 87 ? 21.551 6.293 -11.334 1.00 97.94 87 GLU A N 1
ATOM 639 C CA . GLU A 1 87 ? 20.851 6.361 -12.623 1.00 97.94 87 GLU A CA 1
ATOM 640 C C . GLU A 1 87 ? 19.336 6.197 -12.453 1.00 97.94 87 GLU A C 1
ATOM 642 O O . GLU A 1 87 ? 18.563 6.922 -13.078 1.00 97.94 87 GLU A O 1
ATOM 647 N N . LEU A 1 88 ? 18.891 5.285 -11.580 1.00 98.38 88 LEU A N 1
ATOM 648 C CA . LEU A 1 88 ? 17.468 5.096 -11.290 1.00 98.38 88 LEU A CA 1
ATOM 649 C C . LEU A 1 88 ? 16.854 6.331 -10.609 1.00 98.38 88 LEU A C 1
ATOM 651 O O . LEU A 1 88 ? 15.734 6.733 -10.939 1.00 98.38 88 LEU A O 1
ATOM 655 N N . VAL A 1 89 ? 17.582 6.943 -9.671 1.00 98.50 89 VAL A N 1
ATOM 656 C CA . VAL A 1 89 ? 17.157 8.179 -9.001 1.00 98.50 89 VAL A CA 1
ATOM 657 C C . VAL A 1 89 ? 17.136 9.354 -9.981 1.00 98.50 89 VAL A C 1
ATOM 659 O O . VAL A 1 89 ? 16.153 10.093 -10.002 1.00 98.50 89 VAL A O 1
ATOM 662 N N . ASP A 1 90 ? 18.155 9.519 -10.825 1.00 98.25 90 ASP A N 1
ATOM 663 C CA . ASP A 1 90 ? 18.201 10.588 -11.832 1.00 98.25 90 ASP A CA 1
ATOM 664 C C . ASP A 1 90 ? 17.060 10.446 -12.854 1.00 98.25 90 ASP A C 1
ATOM 666 O O . ASP A 1 90 ? 16.368 11.427 -13.144 1.00 98.25 90 ASP A O 1
ATOM 670 N N . LEU A 1 91 ? 16.772 9.217 -13.300 1.00 98.12 91 LEU A N 1
ATOM 671 C CA . LEU A 1 91 ? 15.639 8.912 -14.176 1.00 98.12 91 LEU A CA 1
ATOM 672 C C . LEU A 1 91 ? 14.303 9.341 -13.550 1.00 98.12 91 LEU A C 1
ATOM 674 O O . LEU A 1 91 ? 13.476 9.968 -14.213 1.00 98.12 91 LEU A O 1
ATOM 678 N N . TYR A 1 92 ? 14.101 9.068 -12.258 1.00 98.38 92 TYR A N 1
ATOM 679 C CA . TYR A 1 92 ? 12.925 9.544 -11.528 1.00 98.38 92 TYR A CA 1
ATOM 680 C C . TYR A 1 92 ? 12.890 11.076 -11.418 1.00 98.38 92 TYR A C 1
ATOM 682 O O . TYR A 1 92 ? 11.870 11.703 -11.707 1.00 98.38 92 TYR A O 1
ATOM 690 N N . LEU A 1 93 ? 13.992 11.709 -11.010 1.00 97.06 93 LEU A N 1
ATOM 691 C CA . LEU A 1 93 ? 14.030 13.153 -10.770 1.00 97.06 93 LEU A CA 1
ATOM 692 C C . LEU A 1 93 ? 13.783 13.964 -12.049 1.00 97.06 93 LEU A C 1
ATOM 694 O O . LEU A 1 93 ? 13.121 15.003 -11.984 1.00 97.06 93 LEU A O 1
ATOM 698 N N . ARG A 1 94 ? 14.250 13.484 -13.206 1.00 96.69 94 ARG A N 1
ATOM 699 C CA . ARG A 1 94 ? 14.050 14.148 -14.506 1.00 96.69 94 ARG A CA 1
ATOM 700 C C . ARG A 1 94 ? 12.744 13.785 -15.203 1.00 96.69 94 ARG A C 1
ATOM 702 O O . ARG A 1 94 ? 12.307 14.550 -16.057 1.00 96.69 94 ARG A O 1
ATOM 709 N N . GLY A 1 95 ? 12.143 12.652 -14.847 1.00 96.56 95 GLY A N 1
ATOM 710 C CA . GLY A 1 95 ? 10.931 12.159 -15.489 1.00 96.56 95 GLY A CA 1
ATOM 711 C C . GLY A 1 95 ? 9.705 13.035 -15.233 1.00 96.56 95 GLY A C 1
ATOM 712 O O . GLY A 1 95 ? 9.576 13.682 -14.186 1.00 96.56 95 GLY A O 1
ATOM 713 N N . ASP A 1 96 ? 8.776 13.014 -16.182 1.00 96.38 96 ASP A N 1
ATOM 714 C CA . ASP A 1 96 ? 7.440 13.573 -16.024 1.00 96.38 96 ASP A CA 1
ATOM 715 C C . ASP A 1 96 ? 6.552 12.728 -15.080 1.00 96.38 96 ASP A C 1
ATOM 717 O O . ASP A 1 96 ? 6.991 11.785 -14.412 1.00 96.38 96 ASP A O 1
ATOM 721 N N . LEU A 1 97 ? 5.267 13.087 -14.977 1.00 95.75 97 LEU A N 1
ATOM 722 C CA . LEU A 1 97 ? 4.314 12.385 -14.116 1.00 95.75 97 LEU A CA 1
ATOM 723 C C . LEU A 1 97 ? 4.217 10.881 -14.443 1.00 95.75 97 LEU A C 1
ATOM 725 O O . LEU A 1 97 ? 4.146 10.067 -13.517 1.00 95.75 97 LEU A O 1
ATOM 729 N N . GLU A 1 98 ? 4.203 10.521 -15.726 1.00 96.25 98 GLU A N 1
ATOM 730 C CA . GLU A 1 98 ? 4.078 9.144 -16.210 1.00 96.25 98 GLU A CA 1
ATOM 731 C C . GLU A 1 98 ? 5.378 8.371 -16.014 1.00 96.25 98 GLU A C 1
ATOM 733 O O . GLU A 1 98 ? 5.357 7.261 -15.484 1.00 96.25 98 GLU A O 1
ATOM 738 N N . GLU A 1 99 ? 6.515 8.968 -16.364 1.00 97.94 99 GLU A N 1
ATOM 739 C CA . GLU A 1 99 ? 7.834 8.351 -16.205 1.00 97.94 99 GLU A CA 1
ATOM 740 C C . GLU A 1 99 ? 8.125 8.015 -14.746 1.00 97.94 99 GLU A C 1
ATOM 742 O O . GLU A 1 99 ? 8.490 6.885 -14.421 1.00 97.94 99 GLU A O 1
ATOM 747 N N . ARG A 1 100 ? 7.852 8.958 -13.841 1.00 98.44 100 ARG A N 1
ATOM 748 C CA . ARG A 1 100 ? 7.969 8.735 -12.397 1.00 98.44 100 ARG A CA 1
ATOM 749 C C . ARG A 1 100 ? 7.036 7.640 -11.898 1.00 98.44 100 ARG A C 1
ATOM 751 O O . ARG A 1 100 ? 7.440 6.830 -11.072 1.00 98.44 100 ARG A O 1
ATOM 758 N N . THR A 1 101 ? 5.804 7.588 -12.404 1.00 98.12 101 THR A N 1
ATOM 759 C CA . THR A 1 101 ? 4.845 6.527 -12.054 1.00 98.12 101 THR A CA 1
ATOM 760 C C . THR A 1 101 ? 5.381 5.155 -12.467 1.00 98.12 101 THR A C 1
ATOM 762 O O . THR A 1 101 ? 5.346 4.224 -11.665 1.00 98.12 101 THR A O 1
ATOM 765 N N . MET A 1 102 ? 5.927 5.043 -13.680 1.00 98.50 102 MET A N 1
ATOM 766 C CA . MET A 1 102 ? 6.527 3.810 -14.190 1.00 98.50 102 MET A CA 1
ATOM 767 C C . MET A 1 102 ? 7.739 3.371 -13.356 1.00 98.50 102 MET A C 1
ATOM 769 O O . MET A 1 102 ? 7.815 2.204 -12.976 1.00 98.50 102 MET A O 1
ATOM 773 N N . VAL A 1 103 ? 8.647 4.297 -13.014 1.00 98.56 103 VAL A N 1
ATOM 774 C CA . VAL A 1 103 ? 9.796 4.006 -12.135 1.00 98.56 103 VAL A CA 1
ATOM 775 C C . VAL A 1 103 ? 9.330 3.512 -10.764 1.00 98.56 103 VAL A C 1
ATOM 777 O O . VAL A 1 103 ? 9.821 2.496 -10.278 1.00 98.56 103 VAL A O 1
ATOM 780 N N . LEU A 1 104 ? 8.360 4.191 -10.147 1.00 98.50 104 LEU A N 1
ATOM 781 C CA . LEU A 1 104 ? 7.870 3.837 -8.813 1.00 98.50 104 LEU A CA 1
ATOM 782 C C . LEU A 1 104 ? 7.137 2.492 -8.781 1.00 98.50 104 LEU A C 1
ATOM 784 O O . LEU A 1 104 ? 7.320 1.741 -7.828 1.00 98.50 104 LEU A O 1
ATOM 788 N N . ARG A 1 105 ? 6.368 2.147 -9.823 1.00 98.12 105 ARG A N 1
ATOM 789 C CA . ARG A 1 105 ? 5.775 0.804 -9.940 1.00 98.12 105 ARG A CA 1
ATOM 790 C C . ARG A 1 105 ? 6.847 -0.266 -10.116 1.00 98.12 105 ARG A C 1
ATOM 792 O O . ARG A 1 105 ? 6.810 -1.290 -9.438 1.00 98.12 105 ARG A O 1
ATOM 799 N N . ALA A 1 106 ? 7.821 -0.020 -10.994 1.00 98.19 106 ALA A N 1
ATOM 800 C CA . ALA A 1 106 ? 8.920 -0.948 -11.235 1.00 98.19 106 ALA A CA 1
ATOM 801 C C . ALA A 1 106 ? 9.782 -1.173 -9.985 1.00 98.19 106 ALA A C 1
ATOM 803 O O . ALA A 1 106 ? 10.253 -2.288 -9.774 1.00 98.19 106 ALA A O 1
ATOM 804 N N . LEU A 1 107 ? 9.921 -0.161 -9.118 1.00 98.00 107 LEU A N 1
ATOM 805 C CA . LEU A 1 107 ? 10.666 -0.246 -7.858 1.00 98.00 107 LEU A CA 1
ATOM 806 C C . LEU A 1 107 ? 10.221 -1.421 -6.975 1.00 98.00 107 LEU A C 1
ATOM 808 O O . LEU A 1 107 ? 11.041 -1.969 -6.244 1.00 98.00 107 LEU A O 1
ATOM 812 N N . ALA A 1 108 ? 8.957 -1.850 -7.076 1.00 97.31 108 ALA A N 1
ATOM 813 C CA . ALA A 1 108 ? 8.467 -3.029 -6.372 1.00 97.31 108 ALA A CA 1
ATOM 814 C C . ALA A 1 108 ? 9.206 -4.315 -6.777 1.00 97.31 108 ALA A C 1
ATOM 816 O O . ALA A 1 108 ? 9.364 -5.194 -5.945 1.00 97.31 108 ALA A O 1
ATOM 817 N N . CYS A 1 109 ? 9.693 -4.444 -8.007 1.00 97.56 109 CYS A N 1
ATOM 818 C CA . CYS A 1 109 ? 10.346 -5.665 -8.496 1.00 97.56 109 CYS A CA 1
ATOM 819 C C . CYS A 1 109 ? 11.880 -5.563 -8.548 1.00 97.56 109 CYS A C 1
ATOM 821 O O . CYS A 1 109 ? 12.554 -6.572 -8.736 1.00 97.56 109 CYS A O 1
ATOM 823 N N . LEU A 1 110 ? 12.442 -4.363 -8.378 1.00 97.50 110 LEU A N 1
ATOM 824 C CA . LEU A 1 110 ? 13.888 -4.145 -8.411 1.00 97.50 110 LEU A CA 1
ATOM 825 C C . LEU A 1 110 ? 14.563 -4.525 -7.078 1.00 97.50 110 LEU A C 1
ATOM 827 O O . LEU A 1 110 ? 13.903 -4.554 -6.032 1.00 97.50 110 LEU A O 1
ATOM 831 N N . PRO A 1 111 ? 15.887 -4.789 -7.082 1.00 96.44 111 PRO A N 1
ATOM 832 C CA . PRO A 1 111 ? 16.643 -5.022 -5.856 1.00 96.44 111 PRO A CA 1
ATOM 833 C C . PRO A 1 111 ? 16.476 -3.872 -4.856 1.00 96.44 111 PRO A C 1
ATOM 835 O O . PRO A 1 111 ? 16.633 -2.701 -5.202 1.00 96.44 111 PRO A O 1
ATOM 838 N N . LEU A 1 112 ? 16.176 -4.215 -3.602 1.00 97.25 112 LEU A N 1
ATOM 839 C CA . LEU A 1 112 ? 16.017 -3.231 -2.535 1.00 97.25 112 LEU A CA 1
ATOM 840 C C . LEU A 1 112 ? 17.378 -2.638 -2.155 1.00 97.25 112 LEU A C 1
ATOM 842 O O . LEU A 1 112 ? 18.341 -3.375 -1.941 1.00 97.25 112 LEU A O 1
ATOM 846 N N . GLY A 1 113 ? 17.457 -1.313 -2.039 1.00 96.69 113 GLY A N 1
ATOM 847 C CA . GLY A 1 113 ? 18.706 -0.632 -1.698 1.00 96.69 113 GLY A CA 1
ATOM 848 C C . GLY A 1 113 ? 18.555 0.877 -1.535 1.00 96.69 113 GLY A C 1
ATOM 849 O O . GLY A 1 113 ? 17.467 1.378 -1.248 1.00 96.69 113 GLY A O 1
ATOM 850 N N . SER A 1 114 ? 19.651 1.613 -1.740 1.00 97.31 114 SER A N 1
ATOM 851 C CA . SER A 1 114 ? 19.690 3.074 -1.569 1.00 97.31 114 SER A CA 1
ATOM 852 C C . SER A 1 114 ? 18.675 3.801 -2.451 1.00 97.31 114 SER A C 1
ATOM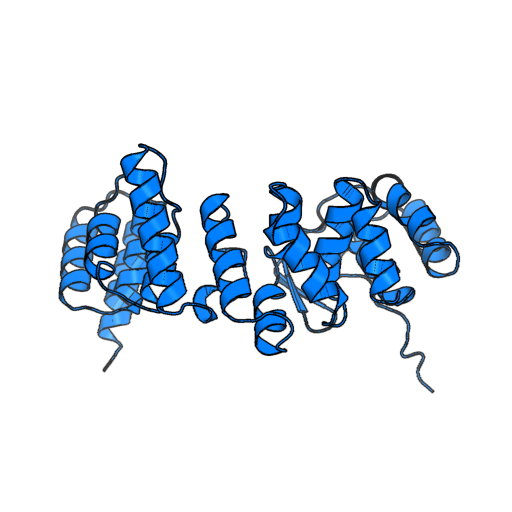 854 O O . SER A 1 114 ? 17.976 4.677 -1.953 1.00 97.31 114 SER A O 1
ATOM 856 N N . ALA A 1 115 ? 18.510 3.395 -3.716 1.00 97.94 115 ALA A N 1
ATOM 857 C CA . ALA A 1 115 ? 17.492 3.980 -4.587 1.00 97.94 115 ALA A CA 1
ATOM 858 C C . ALA A 1 115 ? 16.075 3.789 -4.028 1.00 97.94 115 ALA A C 1
ATOM 860 O O . ALA A 1 115 ? 15.279 4.721 -4.062 1.00 97.94 115 ALA A O 1
ATOM 861 N N . THR A 1 116 ? 15.758 2.624 -3.454 1.00 98.38 116 THR A N 1
ATOM 862 C CA . THR A 1 116 ? 14.458 2.394 -2.811 1.00 98.38 116 THR A CA 1
ATOM 863 C C . THR A 1 116 ? 14.230 3.363 -1.655 1.00 98.38 116 THR A C 1
ATOM 865 O O . THR A 1 116 ? 13.187 4.012 -1.617 1.00 98.38 116 THR A O 1
ATOM 868 N N . ALA A 1 117 ? 15.205 3.510 -0.751 1.00 97.75 117 ALA A N 1
ATOM 869 C CA . ALA A 1 117 ? 15.109 4.447 0.369 1.00 97.75 117 ALA A CA 1
ATOM 870 C C . ALA A 1 117 ? 14.941 5.897 -0.116 1.00 97.75 117 ALA A C 1
ATOM 872 O O . ALA A 1 117 ? 14.028 6.599 0.321 1.00 97.75 117 ALA A O 1
ATOM 873 N N . THR A 1 118 ? 15.766 6.329 -1.075 1.00 98.31 118 THR A N 1
ATOM 874 C CA . THR A 1 118 ? 15.699 7.676 -1.653 1.00 98.31 118 THR A CA 1
ATOM 875 C C . THR A 1 118 ? 14.341 7.944 -2.296 1.00 98.31 118 THR A C 1
ATOM 877 O O . THR A 1 118 ? 13.701 8.943 -1.974 1.00 98.31 118 THR A O 1
ATOM 880 N N . LEU A 1 119 ? 13.865 7.051 -3.168 1.00 98.50 119 LEU A N 1
ATOM 881 C CA . LEU A 1 119 ? 12.614 7.244 -3.902 1.00 98.50 119 LEU A CA 1
ATOM 882 C C . LEU A 1 119 ? 11.385 7.188 -2.989 1.00 98.50 119 LEU A C 1
ATOM 884 O O . LEU A 1 119 ? 10.487 8.017 -3.140 1.00 98.50 119 LEU A O 1
ATOM 888 N N . LEU A 1 120 ? 11.348 6.280 -2.006 1.00 98.12 120 LEU A N 1
ATOM 889 C CA . LEU A 1 120 ? 10.281 6.271 -1.001 1.00 98.12 120 LEU A CA 1
ATOM 890 C C . LEU A 1 120 ? 10.294 7.558 -0.166 1.00 98.12 120 LEU A C 1
ATOM 892 O O . LEU A 1 120 ? 9.229 8.127 0.072 1.00 98.12 120 LEU A O 1
ATOM 896 N N . GLY A 1 121 ? 11.472 8.075 0.194 1.00 97.50 121 GLY A N 1
ATOM 897 C CA . GLY A 1 121 ? 11.615 9.366 0.871 1.00 97.50 121 GLY A CA 1
ATOM 898 C C . GLY A 1 121 ? 11.117 10.552 0.033 1.00 97.50 121 GLY A C 1
ATOM 899 O O . GLY A 1 121 ? 10.407 11.418 0.549 1.00 97.50 121 GLY A O 1
ATOM 900 N N . GLU A 1 122 ? 11.424 10.592 -1.267 1.00 97.69 122 GLU A N 1
ATOM 901 C CA . GLU A 1 122 ? 10.894 11.614 -2.188 1.00 97.69 122 GLU A CA 1
ATOM 902 C C . GLU A 1 122 ? 9.367 11.544 -2.290 1.00 97.69 122 GLU A C 1
ATOM 904 O O . GLU A 1 122 ? 8.662 12.556 -2.201 1.00 97.69 122 GLU A O 1
ATOM 909 N N . VAL A 1 123 ? 8.832 10.332 -2.431 1.00 96.88 123 VAL A N 1
ATOM 910 C CA . VAL A 1 123 ? 7.391 10.093 -2.490 1.00 96.88 123 VAL A CA 1
ATOM 911 C C . VAL A 1 123 ? 6.710 10.470 -1.177 1.00 96.88 123 VAL A C 1
ATOM 913 O O . VAL A 1 123 ? 5.623 11.049 -1.205 1.00 96.88 123 VAL A O 1
ATOM 916 N N . GLN A 1 124 ? 7.341 10.226 -0.027 1.00 96.81 124 GLN A N 1
ATOM 917 C CA . GLN A 1 124 ? 6.845 10.636 1.288 1.00 96.81 124 GLN A CA 1
ATOM 918 C C . GLN A 1 124 ? 6.721 12.163 1.398 1.00 96.81 124 GLN A C 1
ATOM 920 O O . GLN A 1 124 ? 5.737 12.653 1.958 1.00 96.81 124 GLN A O 1
ATOM 925 N N . ARG A 1 125 ? 7.627 12.923 0.776 1.00 95.25 125 ARG A N 1
ATOM 926 C CA . ARG A 1 125 ? 7.643 14.397 0.810 1.00 95.25 125 ARG A CA 1
ATOM 927 C C . ARG A 1 125 ? 6.783 15.071 -0.275 1.00 95.25 125 ARG A C 1
ATOM 929 O O . ARG A 1 125 ? 6.402 16.226 -0.120 1.00 95.25 125 ARG A O 1
ATOM 936 N N . SER A 1 126 ? 6.421 14.360 -1.347 1.00 93.50 126 SER A N 1
ATOM 937 C CA . SER A 1 126 ? 5.633 14.883 -2.485 1.00 93.50 126 SER A CA 1
ATOM 938 C C . SER A 1 126 ? 4.112 14.774 -2.301 1.00 93.50 126 SER A C 1
ATOM 940 O O . SER A 1 126 ? 3.612 13.713 -1.964 1.00 93.50 126 SER A O 1
ATOM 942 N N . ASN A 1 127 ? 3.309 15.784 -2.642 1.00 91.69 127 ASN A N 1
ATOM 943 C CA . ASN A 1 127 ? 1.833 15.691 -2.564 1.00 91.69 127 ASN A CA 1
ATOM 944 C C . ASN A 1 127 ? 1.158 15.002 -3.771 1.00 91.69 127 ASN A C 1
ATOM 946 O O . ASN A 1 127 ? -0.056 15.096 -3.953 1.00 91.69 127 ASN A O 1
ATOM 950 N N . THR A 1 128 ? 1.924 14.301 -4.607 1.00 96.69 128 THR A N 1
ATOM 951 C CA . THR A 1 128 ? 1.406 13.682 -5.835 1.00 96.69 128 THR A CA 1
ATOM 952 C C . THR A 1 128 ? 0.817 12.299 -5.549 1.00 96.69 128 THR A C 1
ATOM 954 O O . THR A 1 128 ? 1.536 11.303 -5.503 1.00 96.69 128 THR A O 1
ATOM 957 N N . VAL A 1 129 ? -0.509 12.225 -5.375 1.00 97.06 129 VAL A N 1
ATOM 958 C CA . VAL A 1 129 ? -1.229 10.974 -5.048 1.00 97.06 129 VAL A CA 1
ATOM 959 C C . VAL A 1 129 ? -0.937 9.823 -6.027 1.00 97.06 129 VAL A C 1
ATOM 961 O O . VAL A 1 129 ? -0.713 8.715 -5.543 1.00 97.06 129 VAL A O 1
ATOM 964 N N . PRO A 1 130 ? -0.864 10.027 -7.362 1.00 96.56 130 PRO A N 1
ATOM 965 C CA . PRO A 1 130 ? -0.498 8.951 -8.287 1.00 96.56 130 PRO A CA 1
ATOM 966 C C . PRO A 1 130 ? 0.878 8.331 -8.014 1.00 96.56 130 PRO A C 1
ATOM 968 O O . PRO A 1 130 ? 1.006 7.112 -8.056 1.00 96.56 130 PRO A O 1
ATOM 971 N N . HIS A 1 131 ? 1.887 9.143 -7.675 1.00 97.81 131 HIS A N 1
ATOM 972 C CA . HIS A 1 131 ? 3.228 8.656 -7.322 1.00 97.81 131 HIS A CA 1
ATOM 973 C C . HIS A 1 131 ? 3.214 7.907 -6.001 1.00 97.81 131 HIS A C 1
ATOM 975 O O . HIS A 1 131 ? 3.775 6.823 -5.894 1.00 97.81 131 HIS A O 1
ATOM 981 N N . PHE A 1 132 ? 2.508 8.451 -5.011 1.00 98.38 132 PHE A N 1
ATOM 982 C CA . PHE A 1 132 ? 2.351 7.774 -3.735 1.00 98.38 132 PHE A CA 1
ATOM 983 C C . PHE A 1 132 ? 1.690 6.401 -3.904 1.00 98.38 132 PHE A C 1
ATOM 985 O O . PHE A 1 132 ? 2.235 5.398 -3.455 1.00 98.38 132 PHE A O 1
ATOM 992 N N . ALA A 1 133 ? 0.576 6.328 -4.634 1.00 98.00 133 ALA A N 1
ATOM 993 C CA . ALA A 1 133 ? -0.077 5.060 -4.933 1.00 98.00 133 ALA A CA 1
ATOM 994 C C . ALA A 1 133 ? 0.841 4.105 -5.716 1.00 98.00 133 ALA A C 1
ATOM 996 O O . ALA A 1 133 ? 0.924 2.938 -5.363 1.00 98.00 133 ALA A O 1
ATOM 997 N N . ALA A 1 134 ? 1.563 4.586 -6.730 1.00 97.94 134 ALA A N 1
ATOM 998 C CA . ALA A 1 134 ? 2.480 3.761 -7.517 1.00 97.94 134 ALA A CA 1
ATOM 999 C C . ALA A 1 134 ? 3.599 3.118 -6.684 1.00 97.94 134 ALA A C 1
ATOM 1001 O O . ALA A 1 134 ? 4.014 2.008 -6.998 1.00 97.94 134 ALA A O 1
ATOM 1002 N N . ALA A 1 135 ? 4.074 3.811 -5.645 1.00 97.62 135 ALA A N 1
ATOM 1003 C CA . ALA A 1 135 ? 5.166 3.339 -4.803 1.00 97.62 135 ALA A CA 1
ATOM 1004 C C . ALA A 1 135 ? 4.713 2.363 -3.707 1.00 97.62 135 ALA A C 1
ATOM 1006 O O . ALA A 1 135 ? 5.410 1.396 -3.431 1.00 97.62 135 ALA A O 1
ATOM 1007 N N . VAL A 1 136 ? 3.583 2.618 -3.037 1.00 96.75 136 VAL A N 1
ATOM 1008 C CA . VAL A 1 136 ? 3.185 1.819 -1.857 1.00 96.75 136 VAL A CA 1
ATOM 1009 C C . VAL A 1 136 ? 1.936 0.974 -2.030 1.00 96.75 136 VAL A C 1
ATOM 1011 O O . VAL A 1 136 ? 1.738 0.051 -1.246 1.00 96.75 136 VAL A O 1
ATOM 1014 N N . CYS A 1 137 ? 1.084 1.262 -3.012 1.00 98.31 137 CYS A N 1
ATOM 1015 C CA . CYS A 1 137 ? -0.101 0.451 -3.273 1.00 98.31 137 CYS A CA 1
ATOM 1016 C C . CYS A 1 137 ? 0.192 -0.651 -4.296 1.00 98.31 137 CYS A C 1
ATOM 1018 O O . CYS A 1 137 ? 1.131 -0.581 -5.085 1.00 98.31 137 CYS A O 1
ATOM 1020 N N . ASP A 1 138 ? -0.685 -1.647 -4.300 1.00 97.88 138 ASP A N 1
ATOM 1021 C CA . ASP A 1 138 ? -0.756 -2.760 -5.241 1.00 97.88 138 ASP A CA 1
ATOM 1022 C C . ASP A 1 138 ? 0.510 -3.631 -5.254 1.00 97.88 138 ASP A C 1
ATOM 1024 O O . ASP A 1 138 ? 0.794 -4.298 -6.249 1.00 97.88 138 ASP A O 1
ATOM 1028 N N . SER A 1 139 ? 1.285 -3.609 -4.164 1.00 97.94 139 SER A N 1
ATOM 1029 C CA . SER A 1 139 ? 2.456 -4.462 -3.966 1.00 97.94 139 SER A CA 1
ATOM 1030 C C . SER A 1 139 ? 2.823 -4.635 -2.490 1.00 97.94 139 SER A C 1
ATOM 1032 O O . SER A 1 139 ? 2.295 -3.955 -1.606 1.00 97.94 139 SER A O 1
ATOM 1034 N N . ASP A 1 140 ? 3.770 -5.538 -2.235 1.00 97.88 140 ASP A N 1
ATOM 1035 C CA . ASP A 1 140 ? 4.406 -5.767 -0.934 1.00 97.88 140 ASP A CA 1
ATOM 1036 C C . ASP A 1 140 ? 5.689 -4.934 -0.704 1.00 97.88 140 ASP A C 1
ATOM 1038 O O . ASP A 1 140 ? 6.415 -5.186 0.264 1.00 97.88 140 ASP A O 1
ATOM 1042 N N . LEU A 1 141 ? 5.983 -3.933 -1.556 1.00 98.38 141 LEU A N 1
ATOM 1043 C CA . LEU A 1 141 ? 7.235 -3.158 -1.498 1.00 98.38 141 LEU A CA 1
ATOM 1044 C C . LEU A 1 141 ? 7.484 -2.549 -0.116 1.00 98.38 141 LEU A C 1
ATOM 1046 O O . LEU A 1 141 ? 8.586 -2.677 0.413 1.00 98.38 141 LEU A O 1
ATOM 1050 N N . LEU A 1 142 ? 6.471 -1.912 0.482 1.00 98.06 142 LEU A N 1
ATOM 1051 C CA . LEU A 1 142 ? 6.625 -1.247 1.778 1.00 98.06 142 LEU A CA 1
ATOM 1052 C C . LEU A 1 142 ? 7.053 -2.234 2.875 1.00 98.06 142 LEU A C 1
ATOM 1054 O O . LEU A 1 142 ? 7.945 -1.931 3.665 1.00 98.06 142 LEU A O 1
ATOM 1058 N N . ILE A 1 143 ? 6.453 -3.427 2.893 1.00 97.94 143 ILE A N 1
ATOM 1059 C CA . ILE A 1 143 ? 6.761 -4.476 3.869 1.00 97.94 143 ILE A CA 1
ATOM 1060 C C . ILE A 1 143 ? 8.162 -5.020 3.652 1.00 97.94 143 ILE A C 1
ATOM 1062 O O . ILE A 1 143 ? 8.947 -5.073 4.597 1.00 97.94 143 ILE A O 1
ATOM 1066 N N . ARG A 1 144 ? 8.510 -5.371 2.409 1.00 97.88 144 ARG A N 1
ATOM 1067 C CA . ARG A 1 144 ? 9.842 -5.907 2.112 1.00 97.88 144 A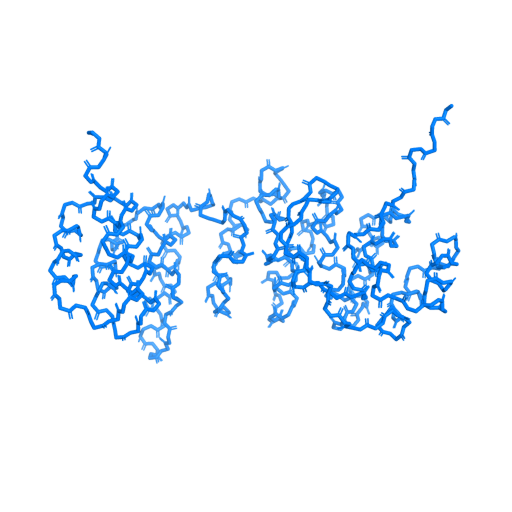RG A CA 1
ATOM 1068 C C . ARG A 1 144 ? 10.942 -4.880 2.369 1.00 97.88 144 ARG A C 1
ATOM 1070 O O . ARG A 1 144 ? 11.991 -5.254 2.879 1.00 97.88 144 ARG A O 1
ATOM 1077 N N . ALA A 1 145 ? 10.708 -3.597 2.087 1.00 98.12 145 ALA A N 1
ATOM 1078 C CA . ALA A 1 145 ? 11.651 -2.526 2.411 1.00 98.12 145 ALA A CA 1
ATOM 1079 C C . ALA A 1 145 ? 11.883 -2.403 3.927 1.00 98.12 145 ALA A C 1
ATOM 1081 O O . ALA A 1 145 ? 13.027 -2.234 4.357 1.00 98.12 145 ALA A O 1
ATOM 1082 N N . ARG A 1 146 ? 10.824 -2.546 4.740 1.00 97.88 146 ARG A N 1
ATOM 1083 C CA . ARG A 1 146 ? 10.924 -2.538 6.208 1.00 97.88 146 ARG A CA 1
ATOM 1084 C C . ARG A 1 146 ? 11.626 -3.785 6.747 1.00 97.88 146 ARG A C 1
ATOM 1086 O O . ARG A 1 146 ? 12.466 -3.677 7.641 1.00 97.88 146 ARG A O 1
ATOM 1093 N N . ASP A 1 147 ? 11.306 -4.959 6.210 1.00 97.19 147 ASP A N 1
ATOM 1094 C CA . ASP A 1 147 ? 11.913 -6.234 6.614 1.00 97.19 147 ASP A CA 1
ATOM 1095 C C . ASP A 1 147 ? 13.402 -6.302 6.223 1.00 97.19 147 ASP A C 1
ATOM 1097 O O . ASP A 1 147 ? 14.215 -6.822 6.985 1.00 97.19 147 ASP A O 1
ATOM 1101 N N . ALA A 1 148 ? 13.782 -5.712 5.085 1.00 97.06 148 ALA A N 1
ATOM 1102 C CA . ALA A 1 148 ? 15.169 -5.620 4.623 1.00 97.06 148 ALA A CA 1
ATOM 1103 C C . ALA A 1 148 ? 15.997 -4.521 5.321 1.00 97.06 148 ALA A C 1
ATOM 1105 O O . ALA A 1 148 ? 17.187 -4.392 5.042 1.00 97.06 148 ALA A O 1
ATOM 1106 N N . GLY A 1 149 ? 15.391 -3.706 6.194 1.00 97.31 149 GLY A N 1
ATOM 1107 C CA . GLY A 1 149 ? 16.072 -2.600 6.881 1.00 97.31 149 GLY A CA 1
ATOM 1108 C C . GLY A 1 149 ? 16.421 -1.408 5.982 1.00 97.31 149 GLY A C 1
ATOM 1109 O O . GLY A 1 149 ? 17.213 -0.559 6.378 1.00 97.31 149 GLY A O 1
ATOM 1110 N N . VAL A 1 150 ? 15.839 -1.336 4.781 1.00 96.81 150 VAL A N 1
ATOM 1111 C CA . VAL A 1 150 ? 15.979 -0.195 3.858 1.00 96.81 150 VAL A CA 1
ATOM 1112 C C . VAL A 1 150 ? 15.107 0.980 4.302 1.00 96.81 150 VAL A C 1
ATOM 1114 O O . VAL A 1 150 ? 15.453 2.133 4.060 1.00 96.81 150 VAL A O 1
ATOM 1117 N N . LEU A 1 151 ? 13.985 0.676 4.957 1.00 97.00 151 LEU A N 1
ATOM 1118 C CA . LEU A 1 151 ? 13.089 1.645 5.572 1.00 97.00 151 LEU A CA 1
ATOM 1119 C C . LEU A 1 151 ? 13.025 1.385 7.077 1.00 97.00 151 LEU A C 1
ATOM 1121 O O . LEU A 1 151 ? 12.766 0.251 7.498 1.00 97.00 151 LEU A O 1
ATOM 1125 N N . ASP A 1 152 ? 13.241 2.420 7.884 1.00 96.88 152 ASP A N 1
ATOM 1126 C CA . ASP A 1 152 ? 13.078 2.305 9.329 1.00 96.88 152 ASP A CA 1
ATOM 1127 C C . ASP A 1 152 ? 11.593 2.340 9.746 1.00 96.88 152 ASP A C 1
ATOM 1129 O O . ASP A 1 152 ? 10.676 2.457 8.926 1.00 96.88 152 ASP A O 1
ATOM 1133 N N . ALA A 1 153 ? 11.340 2.159 11.042 1.00 96.69 153 ALA A N 1
ATOM 1134 C CA . ALA A 1 153 ? 9.982 2.125 11.571 1.00 96.69 153 ALA A CA 1
ATOM 1135 C C . ALA A 1 153 ? 9.276 3.493 11.524 1.00 96.69 153 ALA A C 1
ATOM 1137 O O . ALA A 1 153 ? 8.068 3.529 11.294 1.00 96.69 153 ALA A O 1
ATOM 1138 N N . ASP A 1 154 ? 9.995 4.601 11.728 1.00 97.69 154 ASP A N 1
ATOM 1139 C CA . ASP A 1 154 ? 9.397 5.942 11.719 1.00 97.69 154 ASP A CA 1
ATOM 1140 C C . ASP A 1 154 ? 9.002 6.342 10.295 1.00 97.69 154 ASP A C 1
ATOM 1142 O O . ASP A 1 154 ? 7.885 6.804 10.053 1.00 97.69 154 ASP A O 1
ATOM 1146 N N . ASP A 1 155 ? 9.862 6.063 9.320 1.00 97.56 155 ASP A N 1
ATOM 1147 C CA . ASP A 1 155 ? 9.567 6.292 7.912 1.00 97.56 155 ASP A CA 1
ATOM 1148 C C . ASP A 1 155 ? 8.408 5.410 7.429 1.00 97.56 155 ASP A C 1
ATOM 1150 O O . ASP A 1 155 ? 7.499 5.896 6.747 1.00 97.56 155 ASP A O 1
ATOM 1154 N N . ALA A 1 156 ? 8.356 4.137 7.839 1.00 98.06 156 ALA A N 1
ATOM 1155 C CA . ALA A 1 156 ? 7.214 3.267 7.556 1.00 98.06 156 ALA A CA 1
ATOM 1156 C C . ALA A 1 156 ? 5.905 3.811 8.162 1.00 98.06 156 ALA A C 1
ATOM 1158 O O . ALA A 1 156 ? 4.867 3.829 7.489 1.00 98.06 156 ALA A O 1
ATOM 1159 N N . ASN A 1 157 ? 5.955 4.324 9.396 1.00 98.62 157 ASN A N 1
ATOM 1160 C CA . ASN A 1 157 ? 4.816 4.970 10.047 1.00 98.62 157 ASN A CA 1
ATOM 1161 C C . ASN A 1 157 ? 4.358 6.211 9.280 1.00 98.62 157 ASN A C 1
ATOM 1163 O O . ASN A 1 157 ? 3.164 6.385 9.040 1.00 98.62 157 ASN A O 1
ATOM 1167 N N . ARG A 1 158 ? 5.292 7.059 8.840 1.00 98.31 158 ARG A N 1
ATOM 1168 C CA . ARG A 1 158 ? 4.994 8.256 8.041 1.00 98.31 158 ARG A CA 1
ATOM 1169 C C . ARG A 1 158 ? 4.391 7.914 6.685 1.00 98.31 158 ARG A C 1
ATOM 1171 O O . ARG A 1 158 ? 3.517 8.647 6.222 1.00 98.31 158 ARG A O 1
ATOM 1178 N N . MET A 1 159 ? 4.805 6.810 6.061 1.00 98.38 159 MET A N 1
ATOM 1179 C CA . MET A 1 159 ? 4.177 6.318 4.834 1.00 98.38 159 MET A CA 1
ATOM 1180 C C . MET A 1 159 ? 2.725 5.899 5.089 1.00 98.38 159 MET A C 1
ATOM 1182 O O . MET A 1 159 ? 1.830 6.370 4.391 1.00 98.38 159 MET A O 1
ATOM 1186 N N . LEU A 1 160 ? 2.442 5.096 6.117 1.00 98.44 160 LEU A N 1
ATOM 1187 C CA . LEU A 1 160 ? 1.062 4.688 6.421 1.00 98.44 160 LEU A CA 1
ATOM 1188 C C . LEU A 1 160 ? 0.185 5.846 6.924 1.00 98.44 160 LEU A C 1
ATOM 1190 O O . LEU A 1 160 ? -0.985 5.935 6.553 1.00 98.44 160 LEU A O 1
ATOM 1194 N N . LEU A 1 161 ? 0.743 6.790 7.686 1.00 98.62 161 LEU A N 1
ATOM 1195 C CA . LEU A 1 161 ? 0.040 8.020 8.053 1.00 98.62 161 LEU A CA 1
ATOM 1196 C C . LEU A 1 161 ? -0.314 8.838 6.808 1.00 98.62 161 LEU A C 1
ATOM 1198 O O . LEU A 1 161 ? -1.420 9.366 6.696 1.00 98.62 161 LEU A O 1
ATOM 1202 N N . LYS A 1 162 ? 0.604 8.925 5.842 1.00 98.38 162 LYS A N 1
ATOM 1203 C CA . LYS A 1 162 ? 0.345 9.618 4.584 1.00 98.38 162 LYS A CA 1
ATOM 1204 C C . LYS A 1 162 ? -0.711 8.912 3.740 1.00 98.38 162 LYS A C 1
ATOM 1206 O O . LYS A 1 162 ? -1.571 9.601 3.200 1.00 98.38 162 LYS A O 1
ATOM 1211 N N . LEU A 1 163 ? -0.690 7.579 3.668 1.00 98.50 163 LEU A N 1
ATOM 1212 C CA . LEU A 1 163 ? -1.735 6.773 3.024 1.00 98.50 163 LEU A CA 1
ATOM 1213 C C . LEU A 1 163 ? -3.124 7.154 3.561 1.00 98.50 163 LEU A C 1
ATOM 1215 O O . LEU A 1 163 ? -4.034 7.413 2.772 1.00 98.50 163 LEU A O 1
ATOM 1219 N N . ALA A 1 164 ? -3.245 7.280 4.887 1.00 98.25 164 ALA A N 1
ATOM 1220 C CA . ALA A 1 164 ? -4.456 7.753 5.551 1.00 98.25 164 ALA A CA 1
ATOM 1221 C C . ALA A 1 164 ? -4.779 9.217 5.220 1.00 98.25 164 ALA A C 1
ATOM 1223 O O . ALA A 1 164 ? -5.927 9.571 4.949 1.00 98.25 164 ALA A O 1
ATOM 1224 N N . PHE A 1 165 ? -3.764 10.084 5.204 1.00 97.25 165 PHE A N 1
ATOM 1225 C CA . PHE A 1 165 ? -3.931 11.501 4.899 1.00 97.25 165 PHE A CA 1
ATOM 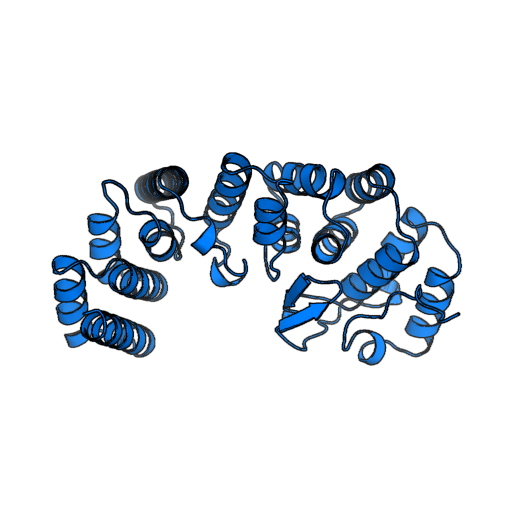1226 C C . PHE A 1 165 ? -4.501 11.740 3.494 1.00 97.25 165 PHE A C 1
ATOM 1228 O O . PHE A 1 165 ? -5.361 12.616 3.348 1.00 97.25 165 PHE A O 1
ATOM 1235 N N . VAL A 1 166 ? -4.045 10.964 2.500 1.00 96.62 166 VAL A N 1
ATOM 1236 C CA . VAL A 1 166 ? -4.493 11.023 1.095 1.00 96.62 166 VAL A CA 1
ATOM 1237 C C . VAL A 1 166 ? -5.678 10.097 0.775 1.00 96.62 166 VAL A C 1
ATOM 1239 O O . VAL A 1 166 ? -6.045 9.968 -0.390 1.00 96.62 166 VAL A O 1
ATOM 1242 N N . ASP A 1 167 ? -6.286 9.479 1.793 1.00 96.31 167 ASP A N 1
ATOM 1243 C CA . ASP A 1 167 ? -7.513 8.670 1.704 1.00 96.31 167 ASP A CA 1
ATOM 1244 C C . ASP A 1 167 ? -7.420 7.452 0.753 1.00 96.31 167 ASP A C 1
ATOM 1246 O O . ASP A 1 167 ? -8.383 7.067 0.084 1.00 96.31 167 ASP A O 1
ATOM 1250 N N . LEU A 1 168 ? -6.246 6.814 0.679 1.00 97.69 168 LEU A N 1
ATOM 1251 C CA . LEU A 1 168 ? -6.048 5.588 -0.106 1.00 97.69 168 LEU A CA 1
ATOM 1252 C C . LEU A 1 168 ? -6.381 4.336 0.729 1.00 97.69 168 LEU A C 1
ATOM 1254 O O . LEU A 1 168 ? -6.081 4.312 1.918 1.00 97.69 168 LEU A O 1
ATOM 1258 N N . PRO A 1 169 ? -6.998 3.286 0.151 1.00 97.25 169 PRO A N 1
ATOM 1259 C CA . PRO A 1 169 ? -7.382 2.103 0.919 1.00 97.25 169 PRO A CA 1
ATOM 1260 C C . PRO A 1 169 ? -6.177 1.313 1.440 1.00 97.25 169 PRO A C 1
ATOM 1262 O O . PRO A 1 169 ? -5.290 0.955 0.663 1.00 97.25 169 PRO A O 1
ATOM 1265 N N . LEU A 1 170 ? -6.213 0.948 2.725 1.00 98.00 170 LEU A N 1
ATOM 1266 C CA . LEU A 1 170 ? -5.183 0.129 3.378 1.00 98.00 170 LEU A CA 1
ATOM 1267 C C . LEU A 1 170 ? -4.972 -1.213 2.670 1.00 98.00 170 LEU A C 1
ATOM 1269 O O . LEU A 1 170 ? -3.840 -1.653 2.521 1.00 98.00 170 LEU A O 1
ATOM 1273 N N . ALA A 1 171 ? -6.051 -1.830 2.179 1.00 96.44 171 ALA A N 1
ATOM 1274 C CA . ALA A 1 171 ? -6.017 -3.142 1.527 1.00 96.44 171 ALA A CA 1
ATOM 1275 C C . ALA A 1 171 ? -5.151 -3.198 0.254 1.00 96.44 171 ALA A C 1
ATOM 1277 O O . ALA A 1 171 ? -4.797 -4.287 -0.187 1.00 96.44 171 ALA A O 1
ATOM 1278 N N . ARG A 1 172 ? -4.814 -2.047 -0.344 1.00 97.50 172 ARG A N 1
ATOM 1279 C CA . ARG A 1 172 ? -3.898 -1.999 -1.490 1.00 97.50 172 ARG A CA 1
ATOM 1280 C C . ARG A 1 172 ? -2.436 -2.086 -1.068 1.00 97.50 172 ARG A C 1
ATOM 1282 O O . ARG A 1 172 ? -1.606 -2.407 -1.901 1.00 97.50 172 ARG A O 1
ATOM 1289 N N . VAL A 1 173 ? -2.098 -1.808 0.186 1.00 98.25 173 VAL A N 1
ATOM 1290 C CA . VAL A 1 173 ? -0.741 -1.997 0.703 1.00 98.25 173 VAL A CA 1
ATOM 1291 C C . VAL A 1 173 ? -0.680 -3.399 1.301 1.00 98.25 173 VAL A C 1
ATOM 1293 O O . VAL A 1 173 ? -1.269 -3.657 2.354 1.00 98.25 173 VAL A O 1
ATOM 1296 N N . PHE A 1 174 ? -0.034 -4.331 0.601 1.00 98.25 174 PHE A N 1
ATOM 1297 C CA . PHE A 1 174 ? -0.075 -5.739 0.995 1.00 98.25 174 PHE A CA 1
ATOM 1298 C C . PHE A 1 174 ? 0.557 -5.934 2.370 1.00 98.25 174 PHE A C 1
ATOM 1300 O O . PHE A 1 174 ? 1.610 -5.378 2.663 1.00 98.25 174 PHE A O 1
ATOM 1307 N N . ASP A 1 175 ? -0.140 -6.682 3.226 1.00 96.69 175 ASP A N 1
ATOM 1308 C CA . ASP A 1 175 ? 0.224 -6.972 4.615 1.00 96.69 175 ASP A CA 1
ATOM 1309 C C . ASP A 1 175 ? 0.538 -5.751 5.506 1.00 96.69 175 ASP A C 1
ATOM 1311 O O . ASP A 1 175 ? 1.206 -5.882 6.534 1.00 96.69 175 ASP A O 1
ATOM 1315 N N . ALA A 1 176 ? 0.025 -4.561 5.170 1.00 97.50 176 ALA A N 1
ATOM 1316 C CA . ALA A 1 176 ? 0.303 -3.311 5.889 1.00 97.50 176 ALA A CA 1
ATOM 1317 C C . ALA A 1 176 ? 0.009 -3.342 7.395 1.00 97.50 176 ALA A C 1
ATOM 1319 O O . ALA A 1 176 ? 0.668 -2.646 8.167 1.00 97.50 176 ALA A O 1
ATOM 1320 N N . THR A 1 177 ? -0.943 -4.164 7.839 1.00 97.38 177 THR A N 1
ATOM 1321 C CA . THR A 1 177 ? -1.266 -4.317 9.265 1.00 97.38 177 THR A CA 1
ATOM 1322 C C . THR A 1 177 ? -0.103 -4.886 10.082 1.00 97.38 177 THR A C 1
ATOM 1324 O O . THR A 1 177 ? -0.025 -4.611 11.276 1.00 97.38 177 THR A O 1
ATOM 1327 N N . ARG A 1 178 ? 0.863 -5.581 9.457 1.00 96.81 178 ARG A N 1
ATOM 1328 C CA . ARG A 1 178 ? 2.110 -6.032 10.109 1.00 96.81 178 ARG A CA 1
ATOM 1329 C C . ARG A 1 178 ? 2.993 -4.880 10.592 1.00 96.81 178 ARG A C 1
ATOM 1331 O O . ARG A 1 178 ? 3.853 -5.098 11.440 1.00 96.81 178 ARG A O 1
ATOM 1338 N N . LEU A 1 179 ? 2.822 -3.682 10.032 1.00 97.94 179 LEU A N 1
ATOM 1339 C CA . LEU A 1 179 ? 3.573 -2.491 10.430 1.00 97.94 179 LEU A CA 1
ATOM 1340 C C . LEU A 1 179 ? 2.917 -1.736 11.586 1.00 97.94 179 LEU A C 1
ATOM 1342 O O . LEU A 1 179 ? 3.506 -0.778 12.086 1.00 97.94 179 LEU A O 1
ATOM 1346 N N . ALA A 1 180 ? 1.723 -2.148 12.021 1.00 98.25 180 ALA A N 1
ATOM 1347 C CA . ALA A 1 180 ? 1.056 -1.525 13.149 1.00 98.25 180 ALA A CA 1
ATOM 1348 C C . ALA A 1 180 ? 1.942 -1.564 14.400 1.00 98.25 180 ALA A C 1
ATOM 1350 O O . ALA A 1 180 ? 2.498 -2.593 14.780 1.00 98.25 180 ALA A O 1
ATOM 1351 N N . ASN A 1 181 ? 2.064 -0.411 15.041 1.00 98.62 181 ASN A N 1
ATOM 1352 C CA . ASN A 1 181 ? 2.762 -0.230 16.303 1.00 98.62 181 ASN A CA 1
ATOM 1353 C C . ASN A 1 181 ? 2.099 0.916 17.072 1.00 98.62 181 ASN A C 1
ATOM 1355 O O . ASN A 1 181 ? 1.277 1.655 16.527 1.00 98.62 181 ASN A O 1
ATOM 1359 N N . THR A 1 182 ? 2.435 1.047 18.352 1.00 98.56 182 THR A N 1
ATOM 1360 C CA . THR A 1 182 ? 1.784 2.003 19.255 1.00 98.56 182 THR A CA 1
ATOM 1361 C C . THR A 1 182 ? 1.922 3.452 18.788 1.00 98.56 182 THR A C 1
ATOM 1363 O O . THR A 1 182 ? 0.969 4.220 18.923 1.00 98.56 182 THR A O 1
ATOM 1366 N N . GLU A 1 183 ? 3.062 3.817 18.197 1.00 98.69 183 GLU A N 1
ATOM 1367 C CA . GLU A 1 183 ? 3.295 5.166 17.678 1.00 98.69 183 GLU A CA 1
ATOM 1368 C C . GLU A 1 183 ? 2.441 5.446 16.439 1.00 98.69 183 GLU A C 1
ATOM 1370 O O . GLU A 1 183 ? 1.741 6.456 16.397 1.00 98.69 183 GLU A O 1
ATOM 1375 N N . LEU A 1 184 ? 2.383 4.514 15.483 1.00 98.75 184 LEU A N 1
ATOM 1376 C CA . LEU A 1 184 ? 1.478 4.633 14.339 1.00 98.75 184 LEU A CA 1
ATOM 1377 C C . LEU A 1 184 ? 0.012 4.733 14.777 1.00 98.75 184 LEU A C 1
ATOM 1379 O O . LEU A 1 184 ? -0.727 5.575 14.265 1.00 98.75 184 LEU A O 1
ATOM 1383 N N . SER A 1 185 ? -0.413 3.920 15.748 1.00 98.81 185 SER A N 1
ATOM 1384 C CA . SER A 1 185 ? -1.773 4.008 16.283 1.00 98.81 185 SER A CA 1
ATOM 1385 C C . SER A 1 185 ? -2.050 5.371 16.902 1.00 98.81 185 SER A C 1
ATOM 1387 O O . SER A 1 185 ? -3.113 5.940 16.671 1.00 98.81 185 SER A O 1
ATOM 1389 N N . ARG A 1 186 ? -1.099 5.932 17.658 1.00 98.75 186 ARG A N 1
ATOM 1390 C CA . ARG A 1 186 ? -1.221 7.286 18.212 1.00 98.75 186 ARG A CA 1
ATOM 1391 C C . ARG A 1 186 ? -1.351 8.327 17.094 1.00 98.75 186 ARG A C 1
ATOM 1393 O O . ARG A 1 186 ? -2.311 9.089 17.098 1.00 98.75 186 ARG A O 1
ATOM 1400 N N . MET A 1 187 ? -0.459 8.299 16.101 1.00 98.81 187 MET A N 1
ATOM 1401 C CA . MET A 1 187 ? -0.466 9.222 14.956 1.00 98.81 187 MET A CA 1
ATOM 1402 C C . MET A 1 187 ? -1.792 9.191 14.182 1.00 98.81 187 MET A C 1
ATOM 1404 O O . MET A 1 187 ? -2.334 10.237 13.829 1.00 98.81 187 MET A O 1
ATOM 1408 N N . LEU A 1 188 ? -2.341 7.999 13.926 1.00 98.81 188 LEU A N 1
ATOM 1409 C CA . LEU A 1 188 ? -3.617 7.839 13.221 1.00 98.81 188 LEU A CA 1
ATOM 1410 C C . LEU A 1 188 ? -4.806 8.340 14.046 1.00 98.81 188 LEU A C 1
ATOM 1412 O O . LEU A 1 188 ? -5.740 8.914 13.484 1.00 98.81 188 LEU A O 1
ATOM 1416 N N . GLN A 1 189 ? -4.777 8.147 15.367 1.00 98.69 189 GLN A N 1
ATOM 1417 C CA . GLN A 1 189 ? -5.798 8.698 16.256 1.00 98.69 189 GLN A CA 1
ATOM 1418 C C . GLN A 1 189 ? -5.740 10.227 16.321 1.00 98.69 189 GLN A C 1
ATOM 1420 O O . GLN A 1 189 ? -6.797 10.857 16.313 1.00 98.69 189 GLN A O 1
ATOM 1425 N N . ASP A 1 190 ? -4.544 10.819 16.330 1.00 98.69 190 ASP A N 1
ATOM 1426 C CA . ASP A 1 190 ? -4.364 12.274 16.287 1.00 98.69 190 ASP A CA 1
ATOM 1427 C C . ASP A 1 190 ? -4.862 12.851 14.957 1.00 98.69 190 ASP A C 1
ATOM 1429 O O . ASP A 1 190 ? -5.651 13.798 14.951 1.00 98.69 190 ASP A O 1
ATOM 1433 N N . LEU A 1 191 ? -4.503 12.224 13.829 1.00 98.69 191 LEU A N 1
ATOM 1434 C CA . LEU A 1 191 ? -5.006 12.607 12.507 1.00 98.69 191 LEU A CA 1
ATOM 1435 C C . LEU A 1 191 ? -6.536 12.517 12.433 1.00 98.69 191 LEU A C 1
ATOM 1437 O O . LEU A 1 191 ? -7.180 13.394 11.855 1.00 98.69 191 LEU A O 1
ATOM 1441 N N . ALA A 1 192 ? -7.132 11.464 12.999 1.00 98.38 192 ALA A N 1
ATOM 1442 C CA . ALA A 1 192 ? -8.581 11.319 13.048 1.00 98.38 192 ALA A CA 1
ATOM 1443 C C . ALA A 1 192 ? -9.234 12.445 13.868 1.00 98.38 192 ALA A C 1
ATOM 1445 O O . ALA A 1 192 ? -10.162 13.076 13.368 1.00 98.38 192 ALA A O 1
ATOM 1446 N N . SER A 1 193 ? -8.699 12.761 15.056 1.00 98.19 193 SER A N 1
ATOM 1447 C CA . SER A 1 193 ? -9.169 13.880 15.890 1.00 98.19 193 SER A CA 1
ATOM 1448 C C . SER A 1 193 ? -9.080 15.216 15.148 1.00 98.19 193 SER A C 1
ATOM 1450 O O . SER A 1 193 ? -10.023 16.005 15.172 1.00 98.19 193 SER A O 1
ATOM 1452 N N . GLU A 1 194 ? -7.961 15.473 14.463 1.00 98.44 194 GLU A N 1
ATOM 1453 C CA . GLU A 1 194 ? -7.755 16.697 13.682 1.00 98.44 194 GLU A CA 1
ATOM 1454 C C . GLU A 1 194 ? -8.772 16.805 12.535 1.00 98.44 194 GLU A C 1
ATOM 1456 O O . GLU A 1 194 ? -9.372 17.861 12.314 1.00 98.44 194 GLU A O 1
ATOM 1461 N N . ARG A 1 195 ? -9.004 15.701 11.815 1.00 98.00 195 ARG A N 1
ATOM 1462 C CA . ARG A 1 195 ? -9.997 15.625 10.734 1.00 98.00 195 ARG A CA 1
ATOM 1463 C C . ARG A 1 195 ? -11.405 15.900 11.256 1.00 98.00 195 ARG A C 1
ATOM 1465 O O . ARG A 1 195 ? -12.088 16.741 10.675 1.00 98.00 195 ARG A O 1
ATOM 1472 N N . GLU A 1 196 ? -11.799 15.257 12.353 1.00 96.75 196 GLU A N 1
ATOM 1473 C CA . GLU A 1 196 ? -13.100 15.433 13.013 1.00 96.75 196 GLU A CA 1
ATOM 1474 C C . GLU A 1 196 ? -13.308 16.886 13.457 1.00 96.75 196 GLU A C 1
ATOM 1476 O O . GLU A 1 196 ? -14.320 17.497 13.110 1.00 96.75 196 GLU A O 1
ATOM 1481 N N . ALA A 1 197 ? -12.320 17.477 14.137 1.00 98.19 197 ALA A N 1
ATOM 1482 C CA . ALA A 1 197 ? -12.360 18.874 14.569 1.00 98.19 197 ALA A CA 1
ATOM 1483 C C . ALA A 1 197 ? -12.486 19.855 13.390 1.00 98.19 197 ALA A C 1
ATOM 1485 O O . ALA A 1 197 ? -13.097 20.915 13.519 1.00 98.19 197 ALA A O 1
ATOM 1486 N N . ALA A 1 198 ? -11.942 19.493 12.226 1.00 97.94 198 ALA A N 1
ATOM 1487 C CA . ALA A 1 198 ? -12.050 20.268 10.996 1.00 97.94 198 ALA A CA 1
ATOM 1488 C C . ALA A 1 198 ? -13.295 19.935 10.147 1.00 97.94 198 ALA A C 1
ATOM 1490 O O . ALA A 1 198 ? -13.399 20.432 9.023 1.00 97.94 198 ALA A O 1
ATOM 1491 N N . GLY A 1 199 ? -14.202 19.071 10.621 1.00 97.06 199 GLY A N 1
ATOM 1492 C CA . GLY A 1 199 ? -15.377 18.622 9.864 1.00 97.06 199 GLY A CA 1
ATOM 1493 C C . GLY A 1 199 ? -15.035 17.836 8.591 1.00 97.06 199 GLY A C 1
ATOM 1494 O O . GLY A 1 199 ? -15.832 17.780 7.655 1.00 97.06 199 GLY A O 1
ATOM 1495 N N . ARG A 1 200 ? -13.830 17.260 8.516 1.00 96.94 200 ARG A N 1
ATOM 1496 C CA . ARG A 1 200 ? -13.356 16.450 7.387 1.00 96.94 200 ARG A CA 1
ATOM 1497 C C . ARG A 1 200 ? -13.565 14.971 7.687 1.00 96.94 200 ARG A C 1
ATOM 1499 O O . ARG A 1 200 ? -13.562 14.546 8.838 1.00 96.94 200 ARG A O 1
ATOM 1506 N N . ARG A 1 201 ? -13.687 14.164 6.632 1.00 95.50 201 ARG A N 1
ATOM 1507 C CA . ARG A 1 201 ? -13.810 12.708 6.772 1.00 95.50 201 ARG A CA 1
ATOM 1508 C C . ARG A 1 201 ? -12.544 12.114 7.386 1.00 95.50 201 ARG A C 1
ATOM 1510 O O . ARG A 1 201 ? -11.438 12.427 6.944 1.00 95.50 201 ARG A O 1
ATOM 1517 N N . VAL A 1 202 ? -12.722 11.243 8.373 1.00 98.00 202 VAL A N 1
ATOM 1518 C CA . VAL A 1 202 ? -11.660 10.372 8.886 1.00 98.00 202 VAL A CA 1
ATOM 1519 C C . VAL A 1 202 ? -11.382 9.287 7.851 1.00 98.00 202 VAL A C 1
ATOM 1521 O O . VAL A 1 20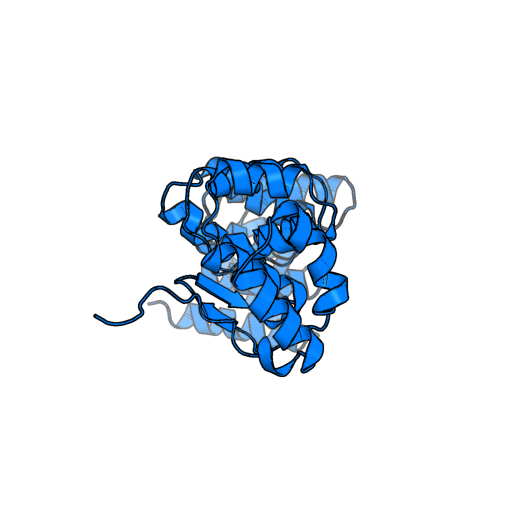2 ? -12.283 8.861 7.134 1.00 98.00 202 VAL A O 1
ATOM 1524 N N . TRP A 1 203 ? -10.136 8.834 7.768 1.00 98.31 203 TRP A N 1
ATOM 1525 C CA . TRP A 1 203 ? -9.783 7.721 6.899 1.00 98.31 203 TRP A CA 1
ATOM 1526 C C . TRP A 1 203 ? -10.515 6.438 7.321 1.00 98.31 203 TRP A C 1
ATOM 1528 O O . TRP A 1 203 ? -10.500 6.056 8.494 1.00 98.31 203 TRP A O 1
ATOM 1538 N N . ARG A 1 204 ? -11.163 5.766 6.365 1.00 96.25 204 ARG A N 1
ATOM 1539 C CA . ARG A 1 204 ? -12.040 4.610 6.637 1.00 96.25 204 ARG A CA 1
ATOM 1540 C C . ARG A 1 204 ? -11.339 3.446 7.336 1.00 96.25 204 ARG A C 1
ATOM 1542 O O . ARG A 1 204 ? -11.959 2.756 8.139 1.00 96.25 204 ARG A O 1
ATOM 1549 N N . ASP A 1 205 ? -10.053 3.249 7.059 1.00 97.94 205 ASP A N 1
ATOM 1550 C CA . ASP A 1 205 ? -9.287 2.103 7.554 1.00 97.94 205 ASP A CA 1
ATOM 1551 C C . ASP A 1 205 ? -8.620 2.374 8.916 1.00 97.94 205 ASP A C 1
ATOM 1553 O O . ASP A 1 205 ? -7.987 1.476 9.472 1.00 97.94 205 ASP A O 1
ATOM 1557 N N . THR A 1 206 ? -8.799 3.571 9.502 1.00 98.38 206 THR A N 1
ATOM 1558 C CA . THR A 1 206 ? -8.211 3.939 10.803 1.00 98.38 206 THR A CA 1
ATOM 1559 C C . THR A 1 206 ? -8.535 2.903 11.874 1.00 98.38 206 THR A C 1
ATOM 1561 O O . THR A 1 206 ? -7.619 2.383 12.501 1.00 98.38 206 THR A O 1
ATOM 1564 N N . ASN A 1 207 ? -9.815 2.552 12.049 1.00 98.12 207 ASN A N 1
ATOM 1565 C CA . ASN A 1 207 ? -10.253 1.625 13.101 1.00 98.12 207 ASN A CA 1
ATOM 1566 C C . ASN A 1 207 ? -9.695 0.208 12.929 1.00 98.12 207 ASN A C 1
ATOM 1568 O O . ASN A 1 207 ? -9.475 -0.480 13.923 1.00 98.12 207 ASN A O 1
ATOM 1572 N N . LEU A 1 208 ? -9.449 -0.216 11.686 1.00 97.75 208 LEU A N 1
ATOM 1573 C CA . LEU A 1 208 ? -8.802 -1.493 11.407 1.00 97.75 208 LEU A CA 1
ATOM 1574 C C . LEU A 1 208 ? -7.325 -1.436 11.806 1.00 97.75 208 LEU A C 1
ATOM 1576 O O . LEU A 1 208 ? -6.854 -2.311 12.522 1.00 97.75 208 LEU A O 1
ATOM 1580 N N . LEU A 1 209 ? -6.595 -0.404 11.376 1.00 98.44 209 LEU A N 1
ATOM 1581 C CA . LEU A 1 209 ? -5.149 -0.353 11.586 1.00 98.44 209 LEU A CA 1
ATOM 1582 C C . LEU A 1 209 ? -4.771 -0.137 13.057 1.00 98.44 209 LEU A C 1
ATOM 1584 O O . LEU A 1 209 ? -3.887 -0.830 13.557 1.00 98.44 209 LEU A O 1
ATOM 1588 N N . ILE A 1 210 ? -5.468 0.752 13.775 1.00 98.69 210 ILE A N 1
ATOM 1589 C CA . ILE A 1 210 ? -5.179 1.006 15.199 1.00 98.69 210 ILE A CA 1
ATOM 1590 C C . ILE A 1 210 ? -5.480 -0.207 16.089 1.00 98.69 210 ILE A C 1
ATOM 1592 O O . ILE A 1 210 ? -4.892 -0.349 17.160 1.00 98.69 210 ILE A O 1
ATOM 1596 N N . ALA A 1 211 ? -6.367 -1.107 15.645 1.00 98.31 211 ALA A N 1
ATOM 1597 C CA . ALA A 1 211 ? -6.688 -2.326 16.376 1.00 98.31 211 ALA A CA 1
ATOM 1598 C C . ALA A 1 211 ? -5.487 -3.273 16.497 1.00 98.31 211 ALA A C 1
ATOM 1600 O O . ALA A 1 211 ? -5.389 -3.991 17.485 1.00 98.31 211 ALA A O 1
ATOM 1601 N N . HIS A 1 212 ? -4.563 -3.250 15.531 1.00 98.19 212 HIS A N 1
ATOM 1602 C CA . HIS A 1 212 ? -3.379 -4.115 15.517 1.00 98.19 212 HIS A CA 1
ATOM 1603 C C . HIS A 1 212 ? -2.277 -3.684 16.495 1.00 98.19 212 HIS A C 1
ATOM 1605 O O . HIS A 1 212 ? -1.373 -4.466 16.783 1.00 98.19 212 HIS A O 1
ATOM 1611 N N . ALA A 1 213 ? -2.350 -2.466 17.035 1.00 98.12 213 ALA A N 1
ATOM 1612 C CA . ALA A 1 213 ? -1.486 -2.017 18.122 1.00 98.12 213 ALA A CA 1
ATOM 1613 C C . ALA A 1 213 ? -2.236 -1.019 19.021 1.00 98.12 213 ALA A C 1
ATOM 1615 O O . ALA A 1 213 ? -1.981 0.188 18.938 1.00 98.12 213 ALA A O 1
ATOM 1616 N N . PRO A 1 214 ? -3.185 -1.493 19.851 1.00 97.94 214 PRO A N 1
ATOM 1617 C CA . PRO A 1 214 ? -4.071 -0.613 20.597 1.00 97.94 214 PRO A CA 1
ATOM 1618 C C . PRO A 1 214 ? -3.312 0.309 21.551 1.00 97.94 214 PRO A C 1
ATOM 1620 O O . PRO A 1 214 ? -2.439 -0.115 22.307 1.00 97.94 214 PRO A O 1
ATOM 1623 N N . THR A 1 215 ? -3.700 1.579 21.559 1.00 98.38 215 THR A N 1
ATOM 1624 C CA . THR A 1 215 ? -3.291 2.574 22.560 1.00 98.38 215 THR A CA 1
ATOM 1625 C C . THR A 1 215 ? -4.522 3.212 23.208 1.00 98.38 215 THR A C 1
ATOM 1627 O O . THR A 1 215 ? -5.663 2.904 22.841 1.00 98.38 215 THR A O 1
ATOM 1630 N N . ALA A 1 216 ? -4.327 4.092 24.195 1.00 97.94 216 ALA A N 1
ATOM 1631 C CA . ALA A 1 216 ? -5.431 4.819 24.822 1.00 97.94 216 ALA A CA 1
ATOM 1632 C C . ALA A 1 216 ? -6.336 5.472 23.756 1.00 97.94 216 ALA A C 1
ATOM 1634 O O . ALA A 1 216 ? -5.846 6.034 22.780 1.00 97.94 216 ALA A O 1
ATOM 1635 N N . GLY A 1 217 ? -7.656 5.340 23.923 1.00 97.62 217 GLY A N 1
ATOM 1636 C CA . GLY A 1 217 ? -8.656 5.813 22.955 1.00 97.62 217 GLY A CA 1
ATOM 1637 C C . GLY A 1 217 ? -9.068 4.795 21.883 1.00 97.62 217 GLY A C 1
ATOM 1638 O O . GLY A 1 217 ? -10.171 4.912 21.348 1.00 97.62 217 GLY A O 1
ATOM 1639 N N . THR A 1 218 ? -8.277 3.742 21.641 1.00 98.56 218 THR A N 1
ATOM 1640 C CA . THR A 1 218 ? -8.543 2.769 20.561 1.00 98.56 218 THR A CA 1
ATOM 1641 C C . THR A 1 218 ? -9.910 2.098 20.697 1.00 98.56 218 THR A C 1
ATOM 1643 O O . THR A 1 218 ? -10.698 2.110 19.752 1.00 98.56 218 THR A O 1
ATOM 1646 N N . LEU A 1 219 ? -10.237 1.568 21.884 1.00 98.44 219 LEU A N 1
ATOM 1647 C CA . LEU A 1 219 ? -11.536 0.924 22.124 1.00 98.44 219 LEU A CA 1
ATOM 1648 C C . LEU A 1 219 ? -12.701 1.902 21.915 1.00 98.44 219 LEU A C 1
ATOM 1650 O O . LEU A 1 219 ? -13.699 1.545 21.300 1.00 98.44 219 LEU A O 1
ATOM 1654 N N . ALA A 1 220 ? -12.564 3.151 22.370 1.00 98.25 220 ALA A N 1
ATOM 1655 C CA . ALA A 1 220 ? -13.604 4.166 22.208 1.00 98.25 220 ALA A CA 1
ATOM 1656 C C . ALA A 1 220 ? -13.830 4.524 20.730 1.00 98.25 220 ALA A C 1
ATOM 1658 O O . ALA A 1 220 ? -14.976 4.631 20.293 1.00 98.25 220 ALA A O 1
ATOM 1659 N N . ARG A 1 221 ? -12.756 4.648 19.938 1.00 98.06 221 ARG A N 1
ATOM 1660 C CA . ARG A 1 221 ? -12.856 4.890 18.491 1.00 98.06 221 ARG A CA 1
ATOM 1661 C C . ARG A 1 221 ? -13.493 3.726 17.745 1.00 98.06 221 ARG A C 1
ATOM 1663 O O . ARG A 1 221 ? -14.345 3.959 16.892 1.00 98.06 221 ARG A O 1
ATOM 1670 N N . ILE A 1 222 ? -13.137 2.488 18.087 1.00 98.50 222 ILE A N 1
ATOM 1671 C CA . ILE A 1 222 ? -13.760 1.307 17.479 1.00 98.50 222 ILE A CA 1
ATOM 1672 C C . ILE A 1 222 ? -15.238 1.227 17.869 1.00 98.50 222 ILE A C 1
ATOM 1674 O O . ILE A 1 222 ? -16.075 1.028 16.993 1.00 98.50 222 ILE A O 1
ATOM 1678 N N . ALA A 1 223 ? -15.582 1.468 19.138 1.00 98.44 223 ALA A N 1
ATOM 1679 C CA . ALA A 1 223 ? -16.970 1.524 19.592 1.00 98.44 223 ALA A CA 1
ATOM 1680 C C . ALA A 1 223 ? -17.788 2.578 18.823 1.00 98.44 223 ALA A C 1
ATOM 1682 O O . ALA A 1 223 ? -18.856 2.261 18.306 1.00 98.44 223 ALA A O 1
ATOM 1683 N N . GLY A 1 224 ? -17.269 3.802 18.670 1.00 97.94 224 GLY A N 1
ATOM 1684 C CA . GLY A 1 224 ? -17.907 4.833 17.843 1.00 97.94 224 GLY A CA 1
ATOM 1685 C C . GLY A 1 224 ? -17.980 4.445 16.361 1.00 97.94 224 GLY A C 1
ATOM 1686 O O . GLY A 1 224 ? -18.975 4.707 15.689 1.00 97.94 224 GLY A O 1
ATOM 1687 N N . GLY A 1 225 ? -16.957 3.750 15.863 1.00 97.94 225 GLY A N 1
ATOM 1688 C CA . GLY A 1 225 ? -16.898 3.209 14.512 1.00 97.94 225 GLY A CA 1
ATOM 1689 C C . GLY A 1 225 ? -17.997 2.197 14.198 1.00 97.94 225 GLY A C 1
ATOM 1690 O O . GLY A 1 225 ? -18.519 2.223 13.089 1.00 97.94 225 GLY A O 1
ATOM 1691 N N . LEU A 1 226 ? -18.385 1.350 15.160 1.00 98.31 226 LEU A N 1
ATOM 1692 C CA . LEU A 1 226 ? -19.490 0.392 15.005 1.00 98.31 226 LEU A CA 1
ATOM 1693 C C . LEU A 1 226 ? -20.838 1.094 14.765 1.00 98.31 226 LEU A C 1
ATOM 1695 O O . LEU A 1 226 ? -21.701 0.543 14.086 1.00 98.31 226 LEU A O 1
ATOM 1699 N N . GLU A 1 227 ? -20.998 2.324 15.260 1.00 97.75 227 GLU A N 1
ATOM 1700 C CA . GLU A 1 227 ? -22.205 3.146 15.089 1.00 97.75 227 GLU A CA 1
ATOM 1701 C C . GLU A 1 227 ? -22.104 4.201 13.986 1.00 97.75 227 GLU A C 1
ATOM 1703 O O . GLU A 1 227 ? -23.048 4.962 13.767 1.00 97.75 227 GLU A O 1
ATOM 1708 N N . HIS A 1 228 ? -20.978 4.261 13.276 1.00 97.44 228 HIS A N 1
ATOM 1709 C CA . HIS A 1 228 ? -20.739 5.296 12.281 1.00 97.44 228 HIS A CA 1
ATOM 1710 C C . HIS A 1 228 ? -21.770 5.245 11.142 1.00 97.44 228 HIS A C 1
ATOM 1712 O O . HIS A 1 228 ? -22.216 4.168 10.757 1.00 97.44 228 HIS A O 1
ATOM 1718 N N . GLY A 1 229 ? -22.138 6.393 10.562 1.00 96.12 229 GLY A N 1
ATOM 1719 C CA . GLY A 1 229 ? -23.146 6.463 9.490 1.00 96.12 229 GLY A CA 1
ATOM 1720 C C . GLY A 1 229 ? -22.707 5.828 8.162 1.00 96.12 229 GLY A C 1
ATOM 1721 O O . GLY A 1 229 ? -23.535 5.318 7.414 1.00 96.12 229 GLY A O 1
ATOM 1722 N N . ASP A 1 230 ? -21.402 5.796 7.903 1.00 95.94 230 ASP A N 1
ATOM 1723 C CA . ASP A 1 230 ? -20.790 5.182 6.717 1.00 95.94 230 ASP A CA 1
ATOM 1724 C C . ASP A 1 230 ? -20.468 3.688 6.921 1.00 95.94 230 ASP A C 1
ATOM 1726 O O . ASP A 1 230 ? -19.854 3.306 7.922 1.00 95.94 230 ASP A O 1
ATOM 1730 N N . ASP A 1 231 ? -20.857 2.855 5.951 1.00 97.62 231 ASP A N 1
ATOM 1731 C CA . ASP A 1 231 ? -20.680 1.398 5.966 1.00 97.62 231 ASP A CA 1
ATOM 1732 C C . ASP A 1 231 ? -19.210 0.967 6.065 1.00 97.62 231 ASP A C 1
ATOM 1734 O O . ASP A 1 231 ? -18.904 0.004 6.769 1.00 97.62 231 ASP A O 1
ATOM 1738 N N . ALA A 1 232 ? -18.286 1.661 5.393 1.00 95.94 232 ALA A N 1
ATOM 1739 C CA . ALA A 1 232 ? -16.877 1.276 5.375 1.00 95.94 232 ALA A CA 1
ATOM 1740 C C . ALA A 1 232 ? -16.234 1.460 6.755 1.00 95.94 232 ALA A C 1
ATOM 1742 O O . ALA A 1 232 ? -15.480 0.595 7.201 1.00 95.94 232 ALA A O 1
ATOM 1743 N N . HIS A 1 233 ? -16.593 2.530 7.470 1.00 97.69 233 HIS A N 1
ATOM 1744 C CA . HIS A 1 233 ? -16.164 2.727 8.857 1.00 97.69 233 HIS A CA 1
ATOM 1745 C C . HIS A 1 233 ? -16.702 1.637 9.790 1.00 97.69 233 HIS A C 1
ATOM 1747 O O . HIS A 1 233 ? -15.950 1.146 10.636 1.00 97.69 233 HIS A O 1
ATOM 1753 N N . ARG A 1 234 ? -17.966 1.218 9.617 1.00 97.94 234 ARG A N 1
ATOM 1754 C CA . ARG A 1 234 ? -18.545 0.118 10.407 1.00 97.94 234 ARG A CA 1
ATOM 1755 C C . ARG A 1 234 ? -17.869 -1.217 10.107 1.00 97.94 234 ARG A C 1
ATOM 1757 O O . ARG A 1 234 ? -17.595 -1.972 11.033 1.00 97.94 234 ARG A O 1
ATOM 1764 N N . ILE A 1 235 ? -17.535 -1.492 8.845 1.00 97.88 235 ILE A N 1
ATOM 1765 C CA . ILE A 1 235 ? -16.777 -2.689 8.444 1.00 97.88 235 ILE A CA 1
ATOM 1766 C C . ILE A 1 235 ? -15.380 -2.686 9.075 1.00 97.88 235 ILE A C 1
ATOM 1768 O O . ILE A 1 235 ? -14.979 -3.679 9.682 1.00 97.88 235 ILE A O 1
ATOM 1772 N N . ALA A 1 236 ? -14.647 -1.573 8.979 1.00 97.62 236 ALA A N 1
ATOM 1773 C CA . ALA A 1 236 ? -13.323 -1.452 9.584 1.00 97.62 236 ALA A CA 1
ATOM 1774 C C . ALA A 1 236 ? -13.378 -1.607 11.112 1.00 97.62 236 ALA A C 1
ATOM 1776 O O . ALA A 1 236 ? -12.542 -2.299 11.690 1.00 97.62 236 ALA A O 1
ATOM 1777 N N . ALA A 1 237 ? -14.392 -1.029 11.764 1.00 98.12 237 ALA A N 1
ATOM 1778 C CA . ALA A 1 237 ? -14.615 -1.178 13.199 1.00 98.12 237 ALA A CA 1
ATOM 1779 C C . ALA A 1 237 ? -14.992 -2.612 13.596 1.00 98.12 237 ALA A C 1
ATOM 1781 O O . ALA A 1 237 ? -14.465 -3.116 14.582 1.00 98.12 237 ALA A O 1
ATOM 1782 N N . ALA A 1 238 ? -15.839 -3.298 12.823 1.00 97.88 238 ALA A N 1
ATOM 1783 C CA . ALA A 1 238 ? -16.189 -4.699 13.059 1.00 97.88 238 ALA A CA 1
ATOM 1784 C C . ALA A 1 238 ? -14.951 -5.605 12.989 1.00 97.88 238 ALA A C 1
ATOM 1786 O O . ALA A 1 238 ? -14.731 -6.431 13.874 1.00 97.88 238 ALA A O 1
ATOM 1787 N N . ARG A 1 239 ? -14.098 -5.403 11.978 1.00 96.75 239 ARG A N 1
ATOM 1788 C CA . ARG A 1 239 ? -12.824 -6.124 11.840 1.00 96.75 239 ARG A CA 1
ATOM 1789 C C . ARG A 1 239 ? -11.846 -5.785 12.966 1.00 96.75 239 ARG A C 1
ATOM 1791 O O . ARG A 1 239 ? -11.234 -6.691 13.522 1.00 96.75 239 ARG A O 1
ATOM 1798 N N . GLY A 1 240 ? -11.745 -4.512 13.348 1.00 97.12 240 GLY A N 1
ATOM 1799 C CA . GLY A 1 240 ? -10.931 -4.080 14.486 1.00 97.12 240 GLY A CA 1
ATOM 1800 C C . GLY A 1 240 ? -11.401 -4.689 15.813 1.00 97.12 240 GLY A C 1
ATOM 1801 O O . GLY A 1 240 ? -10.591 -5.206 16.576 1.00 97.12 240 GLY A O 1
ATOM 1802 N N . ALA A 1 241 ? -12.714 -4.719 16.059 1.00 97.25 241 ALA A N 1
ATOM 1803 C CA . ALA A 1 241 ? -13.312 -5.361 17.229 1.00 97.25 241 ALA A CA 1
ATOM 1804 C C . ALA A 1 241 ? -13.037 -6.872 17.259 1.00 97.25 241 ALA A C 1
ATOM 1806 O O . ALA A 1 241 ? -12.706 -7.401 18.317 1.00 97.25 241 ALA A O 1
ATOM 1807 N N . ALA A 1 242 ? -13.112 -7.550 16.108 1.00 95.75 242 ALA A N 1
ATOM 1808 C CA . ALA A 1 242 ? -12.738 -8.959 15.985 1.00 95.75 242 ALA A CA 1
ATOM 1809 C C . ALA A 1 242 ? -11.270 -9.198 16.350 1.00 95.75 242 ALA A C 1
ATOM 1811 O O . ALA A 1 242 ? -10.954 -10.175 17.019 1.00 95.75 242 ALA A O 1
ATOM 1812 N N . HIS A 1 243 ? -10.383 -8.309 15.892 1.00 95.69 243 HIS A N 1
ATOM 1813 C CA . HIS A 1 243 ? -8.949 -8.438 16.110 1.00 95.69 243 HIS A CA 1
ATOM 1814 C C . HIS A 1 243 ? -8.558 -8.222 17.577 1.00 95.69 243 HIS A C 1
ATOM 1816 O O . HIS A 1 243 ? -7.766 -8.993 18.108 1.00 95.69 243 HIS A O 1
ATOM 1822 N N . ILE A 1 244 ? -9.133 -7.212 18.241 1.00 95.69 244 ILE A N 1
ATOM 1823 C CA . ILE A 1 244 ? -8.889 -6.966 19.672 1.00 95.69 244 ILE A CA 1
ATOM 1824 C C . ILE A 1 244 ? -9.577 -8.028 20.541 1.00 95.69 244 ILE A C 1
ATOM 1826 O O . ILE A 1 244 ? -9.053 -8.388 21.591 1.00 95.69 244 ILE A O 1
ATOM 1830 N N . ALA A 1 245 ? -10.754 -8.504 20.120 1.00 95.31 245 ALA A N 1
ATOM 1831 C CA . ALA A 1 245 ? -11.604 -9.432 20.867 1.00 95.31 245 ALA A CA 1
ATOM 1832 C C . ALA A 1 245 ? -11.961 -8.951 22.292 1.00 95.31 245 ALA A C 1
ATOM 1834 O O . ALA A 1 245 ? -12.190 -9.753 23.196 1.00 95.31 245 ALA A O 1
ATOM 1835 N N . ASP A 1 246 ? -12.048 -7.632 22.495 1.00 96.44 246 ASP A N 1
ATOM 1836 C CA . ASP A 1 246 ? -12.464 -7.051 23.773 1.00 96.44 246 ASP A CA 1
ATOM 1837 C C . ASP A 1 246 ? -13.958 -7.344 24.052 1.00 96.44 246 ASP A C 1
ATOM 1839 O O . ASP A 1 246 ? -14.804 -7.085 23.185 1.00 96.44 246 ASP A O 1
ATOM 1843 N N . PRO A 1 247 ? -14.332 -7.835 25.251 1.00 95.75 247 PRO A N 1
ATOM 1844 C CA . PRO A 1 247 ? -15.715 -8.203 25.561 1.00 95.75 247 PRO A CA 1
ATOM 1845 C C . PRO A 1 247 ? -16.734 -7.068 25.397 1.00 95.75 247 PRO A C 1
ATOM 1847 O O . PRO A 1 247 ? -17.882 -7.321 25.016 1.00 95.75 247 PRO A O 1
ATOM 1850 N N . VAL A 1 248 ? -16.346 -5.816 25.667 1.00 96.31 248 VAL A N 1
ATOM 1851 C CA . VAL A 1 248 ? -17.240 -4.662 25.509 1.00 96.31 248 VAL A CA 1
ATOM 1852 C C . VAL A 1 248 ? -17.481 -4.401 24.030 1.00 96.31 248 VAL A C 1
ATOM 1854 O O . VAL A 1 248 ? -18.636 -4.255 23.629 1.00 96.31 248 VAL A O 1
ATOM 1857 N N . LEU A 1 249 ? -16.425 -4.402 23.214 1.00 97.69 249 LEU A N 1
ATOM 1858 C CA . LEU A 1 249 ? -16.552 -4.240 21.764 1.00 97.69 249 LEU A CA 1
ATOM 1859 C C . LEU A 1 249 ? -17.383 -5.355 21.127 1.00 97.69 249 LEU A C 1
ATOM 1861 O O . LEU A 1 249 ? -18.232 -5.072 20.285 1.00 97.69 249 LEU A O 1
ATOM 1865 N N . LEU A 1 250 ? -17.190 -6.607 21.546 1.00 97.19 250 LEU A N 1
ATOM 1866 C CA . LEU A 1 250 ? -17.956 -7.742 21.025 1.00 97.19 250 LEU A CA 1
ATOM 1867 C C . LEU A 1 250 ? -19.439 -7.656 21.398 1.00 97.19 250 LEU A C 1
ATOM 1869 O O . LEU A 1 250 ? -20.302 -7.950 20.570 1.00 97.19 250 LEU A O 1
ATOM 1873 N N . ARG A 1 251 ? -19.759 -7.200 22.614 1.00 97.12 251 ARG A N 1
ATOM 1874 C CA . ARG A 1 251 ? -21.147 -6.921 23.000 1.00 97.12 251 ARG A CA 1
ATOM 1875 C C . ARG A 1 251 ? -21.763 -5.838 22.112 1.00 97.12 251 ARG A C 1
ATOM 1877 O O . ARG A 1 251 ? -22.843 -6.059 21.572 1.00 97.12 251 ARG A O 1
ATOM 1884 N N . LEU A 1 252 ? -21.066 -4.719 21.908 1.00 98.00 252 LEU A N 1
ATOM 1885 C CA . LEU A 1 252 ? -21.539 -3.632 21.042 1.00 98.00 252 LEU A CA 1
ATOM 1886 C C . LEU A 1 252 ? -21.702 -4.089 19.585 1.00 98.00 252 LEU A C 1
ATOM 1888 O O . LEU A 1 252 ? -22.686 -3.746 18.938 1.00 98.00 252 LEU A O 1
ATOM 1892 N N . ALA A 1 253 ? -20.788 -4.916 19.075 1.00 97.81 253 ALA A N 1
ATOM 1893 C CA . ALA A 1 253 ? -20.894 -5.493 17.738 1.00 97.81 253 ALA A CA 1
ATOM 1894 C C . ALA A 1 253 ? -22.137 -6.390 17.593 1.00 97.81 253 ALA A C 1
ATOM 1896 O O . ALA A 1 253 ? -22.792 -6.362 16.551 1.00 97.81 253 ALA A O 1
ATOM 1897 N N . ARG A 1 254 ? -22.497 -7.150 18.638 1.00 97.75 254 ARG A N 1
ATOM 1898 C CA . ARG A 1 254 ? -23.724 -7.960 18.669 1.00 97.75 254 ARG A CA 1
ATOM 1899 C C . ARG A 1 254 ? -24.980 -7.086 18.690 1.00 97.75 254 ARG A C 1
ATOM 1901 O O . ARG A 1 254 ? -25.857 -7.287 17.860 1.00 97.75 254 ARG A O 1
ATOM 1908 N N . GLU A 1 255 ? -25.016 -6.061 19.540 1.00 97.56 255 GLU A N 1
ATOM 1909 C CA . GLU A 1 255 ? -26.113 -5.079 19.559 1.00 97.56 255 GLU A CA 1
ATOM 1910 C C . GLU A 1 255 ? -26.261 -4.340 18.219 1.00 97.56 255 GLU A C 1
ATOM 1912 O O . GLU A 1 255 ? -27.373 -4.013 17.798 1.00 97.56 255 GLU A O 1
ATOM 1917 N N . ARG A 1 256 ? -25.145 -4.064 17.529 1.00 98.00 256 ARG A N 1
ATOM 1918 C CA . ARG A 1 256 ? -25.163 -3.464 16.193 1.00 98.00 256 ARG A CA 1
ATOM 1919 C C . ARG A 1 256 ? -25.702 -4.434 15.143 1.00 98.00 256 ARG A C 1
ATOM 1921 O O . ARG A 1 256 ? -26.495 -4.010 14.304 1.00 98.00 256 ARG A O 1
ATOM 1928 N N . LEU A 1 257 ? -25.297 -5.707 15.181 1.00 98.06 257 LEU A N 1
ATOM 1929 C CA . LEU A 1 257 ? -25.706 -6.735 14.216 1.00 98.06 257 LEU A CA 1
ATOM 1930 C C . LEU A 1 257 ? -27.231 -6.878 14.134 1.00 98.06 257 LEU A C 1
ATOM 1932 O O . LEU A 1 257 ? -27.769 -6.928 13.027 1.00 98.06 257 LEU A O 1
ATOM 1936 N N . ASP A 1 258 ? -27.916 -6.870 15.279 1.00 96.62 258 ASP A N 1
ATOM 1937 C CA . ASP A 1 258 ? -29.370 -7.067 15.376 1.00 96.62 258 ASP A CA 1
ATOM 1938 C C . ASP A 1 258 ? -30.188 -5.998 14.631 1.00 96.62 258 ASP A C 1
ATOM 1940 O O . ASP A 1 258 ? -31.330 -6.236 14.234 1.00 96.62 258 ASP A O 1
ATOM 1944 N N . ARG A 1 259 ? -29.602 -4.818 14.405 1.00 97.25 259 ARG A N 1
ATOM 1945 C CA . ARG A 1 259 ? -30.254 -3.667 13.760 1.00 97.25 259 ARG A CA 1
ATOM 1946 C C . ARG A 1 259 ? -29.504 -3.126 12.548 1.00 97.25 259 ARG A C 1
ATOM 1948 O O . ARG A 1 259 ? -29.824 -2.038 12.073 1.00 97.25 259 ARG A O 1
ATOM 1955 N N . GLU A 1 260 ? -28.492 -3.832 12.054 1.00 98.12 260 GLU A N 1
ATOM 1956 C CA . GLU A 1 260 ? -27.677 -3.349 10.942 1.00 98.12 260 GLU A CA 1
ATOM 1957 C C . GLU A 1 260 ? -28.439 -3.477 9.607 1.00 98.12 260 GLU A C 1
ATOM 1959 O O . GLU A 1 260 ? -28.736 -4.599 9.177 1.00 98.12 260 GLU A O 1
ATOM 1964 N N . PRO A 1 261 ? -28.721 -2.365 8.898 1.00 96.94 261 PRO A N 1
ATOM 1965 C CA . PRO A 1 261 ? -29.424 -2.403 7.615 1.00 96.94 261 PRO A CA 1
ATOM 1966 C C . PRO A 1 261 ? -28.566 -2.947 6.463 1.00 96.94 261 PRO A C 1
ATOM 1968 O O . PRO A 1 261 ? -29.102 -3.587 5.553 1.00 96.94 261 PRO A O 1
ATOM 1971 N N . SER A 1 262 ? -27.244 -2.755 6.496 1.00 98.25 262 SER A N 1
ATOM 1972 C CA . SER A 1 262 ? -26.344 -3.144 5.407 1.00 98.25 262 SER A CA 1
ATOM 1973 C C . SER A 1 262 ? -25.969 -4.625 5.456 1.00 98.25 262 SER A C 1
ATOM 1975 O O . SER A 1 262 ? -25.425 -5.124 6.440 1.00 98.25 262 SE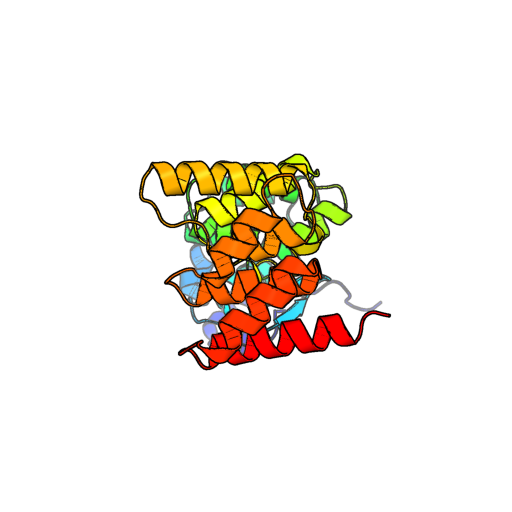R A O 1
ATOM 1977 N N . ALA A 1 263 ? -26.211 -5.346 4.357 1.00 97.62 263 ALA A N 1
ATOM 1978 C CA . ALA A 1 263 ? -25.858 -6.764 4.248 1.00 97.62 263 ALA A CA 1
ATOM 1979 C C . ALA A 1 263 ? -24.341 -7.009 4.336 1.00 97.62 263 ALA A C 1
ATOM 1981 O O . ALA A 1 263 ? -23.910 -8.001 4.930 1.00 97.62 263 ALA A O 1
ATOM 1982 N N . ALA A 1 264 ? -23.539 -6.093 3.785 1.00 97.00 264 ALA A N 1
ATOM 1983 C CA . ALA A 1 264 ? -22.084 -6.168 3.851 1.00 97.00 264 ALA A CA 1
ATOM 1984 C C . ALA A 1 264 ? -21.597 -6.025 5.300 1.00 97.00 264 ALA A C 1
ATOM 1986 O O . ALA A 1 264 ? -20.851 -6.872 5.788 1.00 97.00 264 ALA A O 1
ATOM 1987 N N . VAL A 1 265 ? -22.102 -5.022 6.026 1.00 97.88 265 VAL A N 1
ATOM 1988 C CA . VAL A 1 265 ? -21.738 -4.802 7.433 1.00 97.88 265 VAL A CA 1
ATOM 1989 C C . VAL A 1 265 ? -22.220 -5.959 8.319 1.00 97.88 265 VAL A C 1
ATOM 1991 O O . VAL A 1 265 ? -21.452 -6.439 9.149 1.00 97.88 265 VAL A O 1
ATOM 1994 N N . ARG A 1 266 ? -23.441 -6.488 8.111 1.00 98.19 266 ARG A N 1
ATOM 1995 C CA . ARG A 1 266 ? -23.929 -7.685 8.833 1.00 98.19 266 ARG A CA 1
ATOM 1996 C C . ARG A 1 266 ? -22.996 -8.880 8.660 1.00 98.19 266 ARG A C 1
ATOM 1998 O O . ARG A 1 266 ? -22.738 -9.599 9.622 1.00 98.19 266 ARG A O 1
ATOM 2005 N N . THR A 1 267 ? -22.498 -9.092 7.442 1.00 97.50 267 THR A N 1
ATOM 2006 C CA . THR A 1 267 ? -21.583 -10.200 7.134 1.00 97.50 267 THR A CA 1
ATOM 2007 C C . THR A 1 267 ? -20.292 -10.083 7.939 1.00 97.50 267 THR A C 1
ATOM 2009 O O . THR A 1 267 ? -19.867 -11.061 8.555 1.00 97.50 267 THR A O 1
ATOM 2012 N N . GLU A 1 268 ? -19.715 -8.883 7.993 1.00 96.81 268 GLU A N 1
ATOM 2013 C CA . GLU A 1 268 ? -18.477 -8.591 8.725 1.00 96.81 268 GLU A CA 1
ATOM 2014 C C . GLU A 1 268 ? -18.669 -8.665 10.246 1.00 96.81 268 GLU A C 1
ATOM 2016 O O . GLU A 1 268 ? -17.877 -9.310 10.926 1.00 96.81 268 GLU A O 1
ATOM 2021 N N . LEU A 1 269 ? -19.759 -8.111 10.789 1.00 97.44 269 LEU A N 1
ATOM 2022 C CA . LEU A 1 269 ? -20.100 -8.222 12.217 1.00 97.44 269 LEU A CA 1
ATOM 2023 C C . LEU A 1 269 ? -20.305 -9.681 12.643 1.00 97.44 269 LEU A C 1
ATOM 2025 O O . LEU A 1 269 ? -19.775 -10.123 13.662 1.00 97.44 269 LEU A O 1
ATOM 2029 N N . ALA A 1 270 ? -21.037 -10.462 11.847 1.00 97.25 270 ALA A N 1
ATOM 2030 C CA . ALA A 1 270 ? -21.247 -11.873 12.137 1.00 97.25 270 ALA A CA 1
ATOM 2031 C C . ALA A 1 270 ? -19.938 -12.676 12.027 1.00 97.25 270 ALA A C 1
ATOM 2033 O O . ALA A 1 270 ? -19.716 -13.605 12.804 1.00 97.25 270 ALA A O 1
ATOM 2034 N N . ALA A 1 271 ? -19.058 -12.333 11.080 1.00 94.88 271 ALA A N 1
ATOM 2035 C CA . ALA A 1 271 ? -17.732 -12.935 10.976 1.00 94.88 271 ALA A CA 1
ATOM 2036 C C . ALA A 1 271 ? -16.851 -12.594 12.188 1.00 94.88 271 ALA A C 1
ATOM 2038 O O . ALA A 1 271 ? -16.216 -13.498 12.731 1.00 94.88 271 ALA A O 1
ATOM 2039 N N . ALA A 1 272 ? -16.875 -11.338 12.642 1.00 91.75 272 ALA A N 1
ATOM 2040 C CA . ALA A 1 272 ? -16.159 -10.863 13.821 1.00 91.75 272 ALA A CA 1
ATOM 2041 C C . ALA A 1 272 ? -16.547 -11.641 15.087 1.00 91.75 272 ALA A C 1
ATOM 2043 O O . ALA A 1 272 ? -15.682 -12.177 15.778 1.00 91.75 272 ALA A O 1
ATOM 2044 N N . LEU A 1 273 ? -17.851 -11.782 15.348 1.00 94.88 273 LEU A N 1
ATOM 2045 C CA . LEU A 1 273 ? -18.363 -12.510 16.514 1.00 94.88 273 LEU A CA 1
ATOM 2046 C C . LEU A 1 273 ? -17.986 -14.000 16.476 1.00 94.88 273 LEU A C 1
ATOM 2048 O O . LEU A 1 273 ? -17.501 -14.538 17.469 1.00 94.88 273 LEU A O 1
ATOM 2052 N N . ARG A 1 274 ? -18.111 -14.651 15.310 1.00 94.56 274 ARG A N 1
ATOM 2053 C CA . ARG A 1 274 ? -17.689 -16.054 15.130 1.00 94.56 274 ARG A CA 1
ATOM 2054 C C . ARG A 1 274 ? -16.182 -16.260 15.271 1.00 94.56 274 ARG A C 1
ATOM 2056 O O . ARG A 1 274 ? -15.743 -17.380 15.523 1.00 94.56 274 ARG A O 1
ATOM 2063 N N . ALA A 1 275 ? -15.366 -15.251 14.972 1.00 88.50 275 ALA A N 1
ATOM 2064 C CA . ALA A 1 275 ? -13.921 -15.337 15.158 1.00 88.50 275 ALA A CA 1
ATOM 2065 C C . ALA A 1 275 ? -13.570 -15.307 16.651 1.00 88.50 275 ALA A C 1
ATOM 2067 O O . ALA A 1 275 ? -12.798 -16.148 17.096 1.00 88.50 275 ALA A O 1
ATOM 2068 N N . ALA A 1 276 ? -14.210 -14.424 17.423 1.00 81.88 276 ALA A N 1
ATOM 2069 C CA . ALA A 1 276 ? -13.989 -14.308 18.863 1.00 81.88 276 ALA A CA 1
ATOM 2070 C C . ALA A 1 276 ? -14.412 -15.558 19.655 1.00 81.88 276 ALA A C 1
ATOM 2072 O O . ALA A 1 276 ? -13.741 -15.931 20.608 1.00 81.88 276 ALA A O 1
ATOM 2073 N N . GLU A 1 277 ? -15.475 -16.250 19.236 1.00 81.50 277 GLU A N 1
ATOM 2074 C CA . GLU A 1 277 ? -15.927 -17.509 19.860 1.00 81.50 277 GLU A CA 1
ATOM 2075 C C . GLU A 1 277 ? -14.958 -18.690 19.647 1.00 81.50 277 GLU A C 1
ATOM 2077 O O . GLU A 1 277 ? -15.078 -19.715 20.314 1.00 81.50 277 GLU A O 1
ATOM 2082 N N . ARG A 1 278 ? -14.012 -18.572 18.704 1.00 77.00 278 ARG A N 1
ATOM 2083 C CA . ARG A 1 278 ? -13.022 -19.614 18.379 1.00 77.00 278 ARG A CA 1
ATOM 2084 C C . ARG A 1 278 ? -11.666 -19.407 19.050 1.00 77.00 278 ARG A C 1
ATOM 2086 O O . ARG A 1 278 ? -10.810 -20.282 18.926 1.00 77.00 278 ARG A O 1
ATOM 2093 N N . THR A 1 279 ? -11.468 -18.285 19.734 1.00 61.69 279 THR A N 1
ATOM 2094 C CA . THR A 1 279 ? -10.259 -18.022 20.515 1.00 61.69 279 THR A CA 1
ATOM 2095 C C . THR A 1 279 ? -10.451 -18.638 21.908 1.00 61.69 279 THR A C 1
ATOM 2097 O O . THR A 1 279 ? -11.383 -18.224 22.596 1.00 61.69 279 THR A O 1
ATOM 2100 N N . PRO A 1 280 ? -9.664 -19.663 22.290 1.00 46.97 280 PRO A N 1
ATOM 2101 C CA . PRO A 1 280 ? -9.795 -20.338 23.582 1.00 46.97 280 PRO A CA 1
ATOM 2102 C C . PRO A 1 280 ? -9.424 -19.446 24.772 1.00 46.97 280 PRO A C 1
ATOM 2104 O O . PRO A 1 280 ? -8.594 -18.524 24.592 1.00 46.97 280 PRO A O 1
#

Radius of gyration: 21.53 Å; chains: 1; bounding box: 56×43×60 Å

Secondary structure (DSSP, 8-state):
---TT-PPPPTTTTTTS-HHHHHHHHHHHHS--HHHHGGGHHHHT---B----EEEETTEEEEGGG-BHHHHHHHHHHHHH---HHHHHHHHHH--HHHHHHHHHHTTTSPPSHHHHHHHHHHHH---HHHHHHHHSSBSHHHHHHHTTSS-HHHHHHHHHHHHHTT--GGGBTTGGGG--HHHHHHHHHHHHHHHHTTPPPPTTHHHHHHTS--TTHHHHHHHHHT-SSHHHHHHHHHHHHHH--HHHHHHHHHHHTT---HHHHHHHHHHHHHHTT--